Protein AF-G2YMA8-F1 (afdb_monomer_lite)

Structure (mmCIF, N/CA/C/O backbone):
data_AF-G2YMA8-F1
#
_entry.id   AF-G2YMA8-F1
#
loop_
_atom_site.group_PDB
_atom_site.id
_atom_site.type_symbol
_atom_site.label_atom_id
_atom_site.label_alt_id
_atom_site.label_comp_id
_atom_site.label_asym_id
_atom_site.label_entity_id
_atom_site.label_seq_id
_atom_site.pdbx_PDB_ins_code
_atom_site.Cartn_x
_atom_site.Cartn_y
_atom_site.Cartn_z
_atom_site.occupancy
_atom_site.B_iso_or_equiv
_atom_site.auth_seq_id
_atom_site.auth_comp_id
_atom_site.auth_asym_id
_atom_site.auth_atom_id
_atom_site.pdbx_PDB_model_num
ATOM 1 N N . MET A 1 1 ? -38.525 42.388 -44.295 1.00 43.97 1 MET A N 1
ATOM 2 C CA . MET A 1 1 ? -39.343 42.141 -45.501 1.00 43.97 1 MET A CA 1
ATOM 3 C C . MET A 1 1 ? -39.180 40.653 -45.821 1.00 43.97 1 MET A C 1
ATOM 5 O O . MET A 1 1 ? -38.095 40.278 -46.231 1.00 43.97 1 MET A O 1
ATOM 9 N N . LEU A 1 2 ? -39.976 39.769 -45.194 1.00 44.03 2 LEU A N 1
ATOM 10 C CA . LEU A 1 2 ? -41.175 39.110 -45.772 1.00 44.03 2 LEU A CA 1
ATOM 11 C C . LEU A 1 2 ? -40.802 38.318 -47.050 1.00 44.03 2 LEU A C 1
ATOM 13 O O . LEU A 1 2 ? -40.299 38.930 -47.975 1.00 44.03 2 LEU A O 1
ATOM 17 N N . SER A 1 3 ? -41.004 37.009 -47.227 1.00 45.25 3 SER A N 1
ATOM 18 C CA . SER A 1 3 ? -41.822 36.018 -46.522 1.00 45.25 3 SER A CA 1
ATOM 19 C C . SER A 1 3 ? -41.655 34.631 -47.183 1.00 45.25 3 SER A C 1
ATOM 21 O O . SER A 1 3 ? -41.496 34.542 -48.393 1.00 45.25 3 SER A O 1
ATOM 23 N N . SER A 1 4 ? -41.794 33.579 -46.365 1.00 49.50 4 SER A N 1
ATOM 24 C CA . SER A 1 4 ? -42.501 32.305 -46.623 1.00 49.50 4 SER A CA 1
ATOM 25 C C . SER A 1 4 ? -42.182 31.437 -47.849 1.00 49.50 4 SER A C 1
ATOM 27 O O . SER A 1 4 ? -42.580 31.785 -48.950 1.00 49.50 4 SER A O 1
ATOM 29 N N . LEU A 1 5 ? -41.789 30.179 -47.599 1.00 58.41 5 LEU A N 1
ATOM 30 C CA . LEU A 1 5 ? -42.421 29.010 -48.233 1.00 58.41 5 LEU A CA 1
ATOM 31 C C . LEU A 1 5 ? -42.492 27.824 -47.244 1.00 58.41 5 LEU A C 1
ATOM 33 O O . LEU A 1 5 ? -41.525 27.119 -46.992 1.00 58.41 5 LEU A O 1
ATOM 37 N N . LEU A 1 6 ? -43.673 27.706 -46.633 1.00 58.47 6 LEU A N 1
ATOM 38 C CA . LEU A 1 6 ? -44.501 26.505 -46.448 1.00 58.47 6 LEU A CA 1
ATOM 39 C C . LEU A 1 6 ? -43.871 25.174 -45.965 1.00 58.47 6 LEU A C 1
ATOM 41 O O . LEU A 1 6 ? -43.058 24.524 -46.610 1.00 58.47 6 LEU A O 1
ATOM 45 N N . ARG A 1 7 ? -44.424 24.726 -44.832 1.00 56.25 7 ARG A N 1
ATOM 46 C CA . ARG A 1 7 ? -44.300 23.419 -44.161 1.00 56.25 7 ARG A CA 1
ATOM 47 C C . ARG A 1 7 ? -45.031 22.319 -44.955 1.00 56.25 7 ARG A C 1
ATOM 49 O O . ARG A 1 7 ? -46.060 22.609 -45.563 1.00 56.25 7 ARG A O 1
ATOM 56 N N . PRO A 1 8 ? -44.670 21.037 -44.761 1.00 56.91 8 PRO A N 1
ATOM 57 C CA . PRO A 1 8 ? -45.647 20.190 -44.072 1.00 56.91 8 PRO A CA 1
ATOM 58 C C . PRO A 1 8 ? -45.050 19.257 -43.007 1.00 56.91 8 PRO A C 1
ATOM 60 O O . PRO A 1 8 ? -43.922 18.782 -43.077 1.00 56.91 8 PRO A O 1
ATOM 63 N N . LYS A 1 9 ? -45.878 19.001 -41.989 1.00 53.25 9 LYS A N 1
ATOM 64 C CA . LYS A 1 9 ? -45.704 18.005 -40.925 1.00 53.25 9 LYS A CA 1
ATOM 65 C C . LYS A 1 9 ? -45.705 16.582 -41.500 1.00 53.25 9 LYS A C 1
ATOM 67 O O . LYS A 1 9 ? -46.652 16.229 -42.200 1.00 53.25 9 LYS A O 1
ATOM 72 N N . LYS A 1 10 ? -44.799 15.713 -41.032 1.00 48.94 10 LYS A N 1
ATOM 73 C CA . LYS A 1 10 ? -45.093 14.274 -40.908 1.00 48.94 10 LYS A CA 1
ATOM 74 C C . LYS A 1 10 ? -44.328 13.617 -39.749 1.00 48.94 10 LYS A C 1
ATOM 76 O O . LYS A 1 10 ? -43.111 13.639 -39.687 1.00 48.94 10 LYS A O 1
ATOM 81 N N . ALA A 1 11 ? -45.128 13.110 -38.814 1.00 47.84 11 ALA A N 1
ATOM 82 C CA . ALA A 1 11 ? -44.935 12.015 -37.863 1.00 47.84 11 ALA A CA 1
ATOM 83 C C . ALA A 1 11 ? -43.515 11.555 -37.447 1.00 47.84 11 ALA A C 1
ATOM 85 O O . ALA A 1 11 ? -42.812 10.865 -38.174 1.00 47.84 11 ALA A O 1
ATOM 86 N N . ARG A 1 12 ? -43.222 11.798 -36.163 1.00 51.81 12 ARG A N 1
ATOM 87 C CA . ARG A 1 12 ? -42.664 10.873 -35.154 1.00 51.81 12 ARG A CA 1
ATOM 88 C C . ARG A 1 12 ? -42.346 9.441 -35.637 1.00 51.81 12 ARG A C 1
ATOM 90 O O . ARG A 1 12 ? -43.266 8.648 -35.829 1.00 51.81 12 ARG A O 1
ATOM 97 N N . ARG A 1 13 ? -41.063 9.060 -35.616 1.00 48.66 13 ARG A N 1
ATOM 98 C CA . ARG A 1 13 ? -40.615 7.700 -35.259 1.00 48.66 13 ARG A CA 1
ATOM 99 C C . ARG A 1 13 ? -39.391 7.790 -34.347 1.00 48.66 13 ARG A C 1
ATOM 101 O O . ARG A 1 13 ? -38.455 8.525 -34.632 1.00 48.66 13 ARG A O 1
ATOM 108 N N . ARG A 1 14 ? -39.480 7.108 -33.203 1.00 50.94 14 ARG A N 1
ATOM 109 C CA . ARG A 1 14 ? -38.396 6.928 -32.230 1.00 50.94 14 ARG A CA 1
ATOM 110 C C . ARG A 1 14 ? -37.307 6.005 -32.813 1.00 50.94 14 ARG A C 1
ATOM 112 O O . ARG A 1 14 ? -37.625 5.248 -33.733 1.00 50.94 14 ARG A O 1
ATOM 119 N N . PRO A 1 15 ? -36.070 6.055 -32.286 1.00 44.84 15 PRO A N 1
ATOM 120 C CA . PRO A 1 15 ? -34.970 5.187 -32.702 1.00 44.84 15 PRO A CA 1
ATOM 121 C C . PRO A 1 15 ? -35.284 3.717 -32.408 1.00 44.84 15 PRO A C 1
ATOM 123 O O . PRO A 1 15 ? -35.892 3.409 -31.386 1.00 44.84 15 PRO A O 1
ATOM 126 N N . GLN A 1 16 ? -34.863 2.826 -33.305 1.00 47.66 16 GLN A N 1
ATOM 127 C CA . GLN A 1 16 ? -34.819 1.391 -33.048 1.00 47.66 16 GLN A CA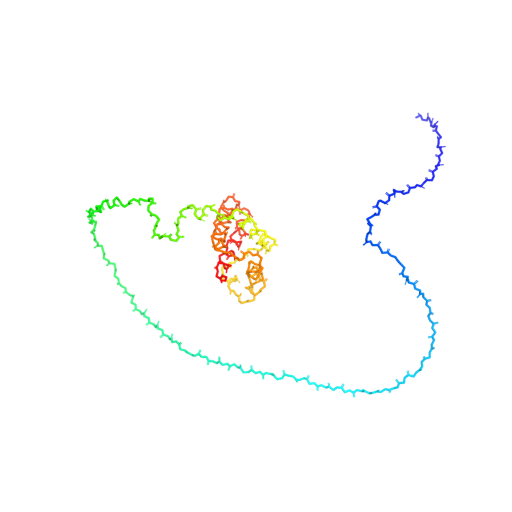 1
ATOM 128 C C . GLN A 1 16 ? -33.762 1.122 -31.972 1.00 47.66 16 GLN A C 1
ATOM 130 O O . GLN A 1 16 ? -32.568 1.291 -32.206 1.00 47.66 16 GLN A O 1
ATOM 135 N N . GLU A 1 17 ? -34.227 0.733 -30.788 1.00 45.03 17 GLU A N 1
ATOM 136 C CA . GLU A 1 17 ? -33.421 0.103 -29.749 1.00 45.03 17 GLU A CA 1
ATOM 137 C C . GLU A 1 17 ? -32.946 -1.260 -30.267 1.00 45.03 17 GLU A C 1
ATOM 139 O O . GLU A 1 17 ? -33.745 -2.153 -30.555 1.00 45.03 17 GLU A O 1
ATOM 144 N N . ILE A 1 18 ? -31.629 -1.413 -30.404 1.00 46.56 18 ILE A N 1
ATOM 145 C CA . ILE A 1 18 ? -30.982 -2.719 -30.504 1.00 46.56 18 ILE A CA 1
ATOM 146 C C . ILE A 1 18 ? -31.068 -3.317 -29.099 1.00 46.56 18 ILE A C 1
ATOM 148 O O . ILE A 1 18 ? -30.272 -2.996 -28.219 1.00 46.56 18 ILE A O 1
ATOM 152 N N . HIS A 1 19 ? -32.104 -4.121 -28.874 1.00 43.91 19 HIS A N 1
ATOM 153 C CA . HIS A 1 19 ? -32.288 -4.873 -27.642 1.00 43.91 19 HIS A CA 1
ATOM 154 C C . HIS A 1 19 ? -31.159 -5.895 -27.466 1.00 43.91 19 HIS A C 1
ATOM 156 O O . HIS A 1 19 ? -30.890 -6.711 -28.349 1.00 43.91 19 HIS A O 1
ATOM 162 N N . SER A 1 20 ? -30.521 -5.845 -26.295 1.00 49.38 20 SER A N 1
ATOM 163 C CA . SER A 1 20 ? -29.668 -6.909 -25.776 1.00 49.38 20 SER A CA 1
ATOM 164 C C . SER A 1 20 ? -30.507 -8.169 -25.488 1.00 49.38 20 SER A C 1
ATOM 166 O O . SER A 1 20 ? -31.686 -8.058 -25.140 1.00 49.38 20 SER A O 1
ATOM 168 N N . PRO A 1 21 ? -29.941 -9.382 -25.619 1.00 54.19 21 PRO A N 1
ATOM 169 C CA . PRO A 1 21 ? -30.735 -10.609 -25.653 1.00 54.19 21 PRO A CA 1
ATOM 170 C C . PRO A 1 21 ? -31.121 -11.201 -24.284 1.00 54.19 21 PRO A C 1
ATOM 172 O O . PRO A 1 21 ? -31.589 -12.332 -24.260 1.00 54.19 21 PRO A O 1
ATOM 175 N N . PHE A 1 22 ? -30.971 -10.503 -23.148 1.00 46.81 22 PHE A N 1
ATOM 176 C CA . PHE A 1 22 ? -31.236 -11.125 -21.832 1.00 46.81 22 PHE A CA 1
ATOM 177 C C . PHE A 1 22 ? -31.902 -10.231 -20.767 1.00 46.81 22 PHE A C 1
ATOM 179 O O . PHE A 1 22 ? -31.523 -10.261 -19.603 1.00 46.81 22 PHE A O 1
ATOM 186 N N . SER A 1 23 ? -32.961 -9.506 -21.142 1.00 42.12 23 SER A N 1
ATOM 187 C CA . SER A 1 23 ? -34.019 -9.069 -20.205 1.00 42.12 23 SER A CA 1
ATOM 188 C C . SER A 1 23 ? -35.372 -9.168 -20.921 1.00 42.12 23 SER A C 1
ATOM 190 O O . SER A 1 23 ? -35.657 -8.356 -21.794 1.00 42.12 23 SER A O 1
ATOM 192 N N . SER A 1 24 ? -36.056 -10.314 -20.782 1.00 56.88 24 SER A N 1
ATOM 193 C CA . SER A 1 24 ? -37.213 -10.592 -19.893 1.00 56.88 24 SER A CA 1
ATOM 194 C C . SER A 1 24 ? -38.545 -10.229 -20.545 1.00 56.88 24 SER A C 1
ATOM 196 O O . SER A 1 24 ? -38.610 -9.174 -21.156 1.00 56.88 24 SER A O 1
ATOM 198 N N . LEU A 1 25 ? -39.588 -11.066 -20.408 1.00 45.31 25 LEU A N 1
ATOM 199 C CA . LEU A 1 25 ? -40.993 -10.626 -20.342 1.00 45.31 25 LEU A CA 1
ATOM 200 C C . LEU A 1 25 ? -41.966 -11.795 -20.053 1.00 45.31 25 LEU A C 1
ATOM 202 O O . LEU A 1 25 ? -41.710 -12.922 -20.467 1.00 45.31 25 LEU A O 1
ATOM 206 N N . TYR A 1 26 ? -43.114 -11.423 -19.456 1.00 40.81 26 TYR A N 1
ATOM 207 C CA . TYR A 1 26 ? -44.363 -12.155 -19.126 1.00 40.81 26 TYR A CA 1
ATOM 208 C C . TYR A 1 26 ? -44.451 -12.680 -17.664 1.00 40.81 26 TYR A C 1
ATOM 210 O O . TYR A 1 26 ? -43.658 -13.523 -17.277 1.00 40.81 26 TYR A O 1
ATOM 218 N N . VAL A 1 27 ? -45.380 -12.267 -16.772 1.00 44.62 27 VAL A N 1
ATOM 219 C CA . VAL A 1 27 ? -46.655 -11.505 -16.872 1.00 44.62 27 VAL A CA 1
ATOM 220 C C . VAL A 1 27 ? -47.046 -10.908 -15.514 1.00 44.62 27 VAL A C 1
ATOM 222 O O . VAL A 1 27 ? -47.049 -11.627 -14.520 1.00 44.62 27 VAL A O 1
ATOM 225 N N . ASP A 1 28 ? -47.507 -9.657 -15.511 1.00 43.06 28 ASP A N 1
ATOM 226 C CA . ASP A 1 28 ? -48.378 -9.094 -14.470 1.00 43.06 28 ASP A CA 1
ATOM 227 C C . ASP A 1 28 ? -49.852 -9.350 -14.835 1.00 43.06 28 ASP A C 1
ATOM 229 O O . ASP A 1 28 ? -50.282 -9.040 -15.952 1.00 43.06 28 ASP A O 1
ATOM 233 N N . ARG A 1 29 ? -50.650 -9.894 -13.906 1.00 38.28 29 ARG A N 1
ATOM 234 C CA . ARG A 1 29 ? -52.114 -10.019 -14.042 1.00 38.28 29 ARG A CA 1
ATOM 235 C C . ARG A 1 29 ? -52.802 -9.435 -12.799 1.00 38.28 29 ARG A C 1
ATOM 237 O O . ARG A 1 29 ? -52.467 -9.866 -11.699 1.00 38.28 29 ARG A O 1
ATOM 244 N N . PRO A 1 30 ? -53.779 -8.517 -12.937 1.00 52.22 30 PRO A N 1
ATOM 245 C CA . PRO A 1 30 ? -54.454 -7.914 -11.790 1.00 52.22 30 PRO A CA 1
ATOM 246 C C . PRO A 1 30 ? -55.828 -8.543 -11.462 1.00 52.22 30 PRO A C 1
ATOM 248 O O . PRO A 1 30 ? -56.490 -9.108 -12.335 1.00 52.22 30 PRO A O 1
ATOM 251 N N . SER A 1 31 ? -56.241 -8.312 -10.201 1.00 42.41 31 SER A N 1
ATOM 252 C CA . SER A 1 31 ? -57.616 -8.106 -9.675 1.00 42.41 31 SER A CA 1
ATOM 253 C C . SER A 1 31 ? -58.249 -9.177 -8.756 1.00 42.41 31 SER A C 1
ATOM 255 O O . SER A 1 31 ? -58.768 -10.192 -9.203 1.00 42.41 31 SER A O 1
ATOM 257 N N . THR A 1 32 ? -58.268 -8.838 -7.457 1.00 46.94 32 THR A N 1
ATOM 258 C CA . THR A 1 32 ? -59.371 -8.898 -6.461 1.00 46.94 32 THR A CA 1
ATOM 259 C C . THR A 1 32 ? -60.423 -10.024 -6.498 1.00 46.94 32 THR A C 1
ATOM 261 O O . THR A 1 32 ? -61.336 -9.967 -7.316 1.00 46.94 32 THR A O 1
ATOM 264 N N . THR A 1 33 ? -60.452 -10.868 -5.452 1.00 42.16 33 THR A N 1
ATOM 265 C CA . THR A 1 33 ? -61.682 -11.438 -4.847 1.00 42.16 33 THR A CA 1
ATOM 266 C C . THR A 1 33 ? -61.474 -11.756 -3.358 1.00 42.16 33 THR A C 1
ATOM 268 O O . THR A 1 33 ? -60.415 -12.228 -2.957 1.00 42.16 33 THR A O 1
ATOM 271 N N . ALA A 1 34 ? -62.497 -11.462 -2.556 1.00 40.97 34 ALA A N 1
ATOM 272 C CA . ALA A 1 34 ? -62.582 -11.567 -1.100 1.00 40.97 34 ALA A CA 1
ATOM 273 C C . ALA A 1 34 ? -62.777 -13.004 -0.548 1.00 40.97 34 ALA A C 1
ATOM 275 O O . ALA A 1 34 ? -63.056 -13.920 -1.315 1.00 40.97 34 ALA A O 1
ATOM 276 N N . ALA A 1 35 ? -62.764 -13.099 0.798 1.00 40.69 35 ALA A N 1
ATOM 277 C CA . ALA A 1 35 ? -63.158 -14.192 1.723 1.00 40.69 35 ALA A CA 1
ATOM 278 C C . ALA A 1 35 ? -61.960 -14.917 2.387 1.00 40.69 35 ALA A C 1
ATOM 280 O O . ALA A 1 35 ? -61.154 -15.521 1.699 1.00 40.69 35 ALA A O 1
ATOM 281 N N . ARG A 1 36 ? -61.661 -14.740 3.688 1.00 39.66 36 ARG A N 1
ATOM 282 C CA . ARG A 1 36 ? -62.374 -15.090 4.949 1.00 39.66 36 ARG A CA 1
ATOM 283 C C . ARG A 1 36 ? -61.826 -16.401 5.550 1.00 39.66 36 ARG A C 1
ATOM 285 O O . ARG A 1 36 ? -61.931 -17.444 4.924 1.00 39.66 36 ARG A O 1
ATOM 292 N N . GLY A 1 37 ? -61.376 -16.318 6.808 1.00 36.78 37 GLY A N 1
ATOM 293 C CA . GLY A 1 37 ? -60.962 -17.429 7.687 1.00 36.78 37 GLY A CA 1
ATOM 294 C C . GLY A 1 37 ? -59.447 -17.409 7.920 1.00 36.78 37 GLY A C 1
ATOM 295 O O . GLY A 1 37 ? -58.708 -17.229 6.969 1.00 36.78 37 GLY A O 1
ATOM 296 N N . GLU A 1 38 ? -58.864 -17.506 9.110 1.00 46.00 38 GLU A N 1
ATOM 297 C CA . GLU A 1 38 ? -59.284 -17.937 10.445 1.00 46.00 38 GLU A CA 1
ATOM 298 C C . GLU A 1 38 ? -58.246 -17.375 11.453 1.00 46.00 38 GLU A C 1
ATOM 300 O O . GLU A 1 38 ? -57.201 -16.845 11.078 1.00 46.00 38 GLU A O 1
ATOM 305 N N . ARG A 1 39 ? -58.574 -17.434 12.742 1.00 48.94 39 ARG A N 1
ATOM 306 C CA . ARG A 1 39 ? -57.910 -16.783 13.883 1.00 48.94 39 ARG A CA 1
ATOM 307 C C . ARG A 1 39 ? -56.766 -17.623 14.505 1.00 48.94 39 ARG A C 1
ATOM 309 O O . ARG A 1 39 ? -56.903 -18.833 14.588 1.00 48.94 39 ARG A O 1
ATOM 316 N N . LEU A 1 40 ? -55.832 -16.897 15.163 1.00 52.09 40 LEU A N 1
ATOM 317 C CA . LEU A 1 40 ? -55.028 -17.219 16.385 1.00 52.09 40 LEU A CA 1
ATOM 318 C C . LEU A 1 40 ? -53.762 -18.111 16.255 1.00 52.09 40 LEU A C 1
ATOM 320 O O . LEU A 1 40 ? -53.705 -18.921 15.340 1.00 52.09 40 LEU A O 1
ATOM 324 N N . PRO A 1 41 ? -52.805 -18.095 17.228 1.00 51.59 41 PRO A N 1
ATOM 325 C CA . PRO A 1 41 ? -52.420 -17.083 18.238 1.00 51.59 41 PRO A CA 1
ATOM 326 C C . PRO A 1 41 ? -50.884 -16.813 18.350 1.00 51.59 41 PRO A C 1
ATOM 328 O O . PRO A 1 41 ? -50.053 -17.462 17.728 1.00 51.59 41 PRO A O 1
ATOM 331 N N . ARG A 1 42 ? -50.537 -15.833 19.204 1.00 53.41 42 ARG A N 1
ATOM 332 C CA . ARG A 1 42 ? -49.202 -15.426 19.709 1.00 53.41 42 ARG A CA 1
ATOM 333 C C . ARG A 1 42 ? -48.381 -16.562 20.348 1.00 53.41 42 ARG A C 1
ATOM 335 O O . ARG A 1 42 ? -48.967 -17.257 21.159 1.00 53.41 42 ARG A O 1
ATOM 342 N N . HIS A 1 43 ? -47.053 -16.576 20.156 1.00 44.78 43 HIS A N 1
ATOM 343 C CA . HIS A 1 43 ? -45.957 -17.026 21.062 1.00 44.78 43 HIS A CA 1
ATOM 344 C C . HIS A 1 43 ? -44.621 -16.569 20.415 1.00 44.78 43 HIS A C 1
ATOM 346 O O . HIS A 1 43 ? -44.579 -16.490 19.195 1.00 44.78 43 HIS A O 1
ATOM 352 N N . ALA A 1 44 ? -43.482 -16.272 21.044 1.00 48.94 44 ALA A N 1
ATOM 353 C CA . ALA A 1 44 ? -43.018 -15.971 22.398 1.00 48.94 44 ALA A CA 1
ATOM 354 C C . ALA A 1 44 ? -41.557 -15.452 22.242 1.00 48.94 44 ALA A C 1
ATOM 356 O O . ALA A 1 44 ? -40.935 -15.653 21.200 1.00 48.94 44 ALA A O 1
ATOM 357 N N . SER A 1 45 ? -41.040 -14.766 23.257 1.00 59.69 45 SER A N 1
ATOM 358 C CA . SER A 1 45 ? -39.669 -14.253 23.414 1.00 59.69 45 SER A CA 1
ATOM 359 C C . SER A 1 45 ? -38.612 -15.339 23.675 1.00 59.69 45 SER A C 1
ATOM 361 O O . SER A 1 45 ? -38.922 -16.304 24.367 1.00 59.69 45 SER A O 1
ATOM 363 N N . ALA A 1 46 ? -37.369 -15.105 23.239 1.00 52.28 46 ALA A N 1
ATOM 364 C CA . ALA A 1 46 ? -36.105 -15.583 23.837 1.00 52.28 46 ALA A CA 1
ATOM 365 C C . ALA A 1 46 ? -34.973 -14.791 23.142 1.00 52.28 46 ALA A C 1
ATOM 367 O O . ALA A 1 46 ? -34.894 -14.818 21.917 1.00 52.28 46 ALA A O 1
ATOM 368 N N . ASP A 1 47 ? -34.273 -13.841 23.765 1.00 46.59 47 ASP A N 1
ATOM 369 C CA . ASP A 1 47 ? -33.296 -13.956 24.864 1.00 46.59 47 ASP A CA 1
ATOM 370 C C . ASP A 1 47 ? -32.201 -14.996 24.580 1.00 46.59 47 ASP A C 1
ATOM 372 O O . ASP A 1 47 ? -32.465 -16.196 24.576 1.00 46.59 47 ASP A O 1
ATOM 376 N N . PHE A 1 48 ? -30.989 -14.513 24.295 1.00 48.62 48 PHE A N 1
ATOM 377 C CA . PHE A 1 48 ? -29.773 -15.320 24.209 1.00 48.62 48 PHE A CA 1
ATOM 378 C C . PHE A 1 48 ? -28.607 -14.520 24.805 1.00 48.62 48 PHE A C 1
ATOM 380 O O . PHE A 1 48 ? -27.922 -13.749 24.135 1.00 48.62 48 PHE A O 1
ATOM 387 N N . THR A 1 49 ? -28.523 -14.654 26.124 1.00 50.41 49 THR A N 1
ATOM 388 C CA . THR A 1 49 ? -27.347 -14.756 26.997 1.00 50.41 49 THR A CA 1
ATOM 389 C C . THR A 1 49 ? -25.954 -14.542 26.387 1.00 50.41 49 THR A C 1
ATOM 391 O O . THR A 1 49 ? -25.470 -15.328 25.574 1.00 50.41 49 THR A O 1
ATOM 394 N N . GLU A 1 50 ? -25.323 -13.487 26.903 1.00 49.38 50 GLU A N 1
ATOM 395 C CA . GLU A 1 50 ? -23.928 -13.337 27.343 1.00 49.38 50 GLU A CA 1
ATOM 396 C C . GLU A 1 50 ? -23.137 -14.642 27.570 1.00 49.38 50 GLU A C 1
ATOM 398 O O . GLU A 1 50 ? -23.595 -15.531 28.284 1.00 49.38 50 GLU A O 1
ATOM 403 N N . THR A 1 51 ? -21.913 -14.705 27.030 1.00 48.69 51 THR A N 1
ATOM 404 C CA . THR A 1 51 ? -20.849 -15.611 27.497 1.00 48.69 51 THR A CA 1
ATOM 405 C C . THR A 1 51 ? -19.494 -14.901 27.456 1.00 48.69 51 THR A C 1
ATOM 407 O O . THR A 1 51 ? -18.928 -14.687 26.386 1.00 48.69 51 THR A O 1
ATOM 410 N N . GLU A 1 52 ? -19.069 -14.514 28.657 1.00 50.66 52 GLU A N 1
ATOM 411 C CA . GLU A 1 52 ? -17.755 -14.731 29.278 1.00 50.66 52 GLU A CA 1
ATOM 412 C C . GLU A 1 52 ? -16.500 -14.131 28.618 1.00 50.66 52 GLU A C 1
ATOM 414 O O . GLU A 1 52 ? -16.022 -14.516 27.554 1.00 50.66 52 GLU A O 1
ATOM 419 N N . ILE A 1 53 ? -15.978 -13.152 29.356 1.00 52.81 53 ILE A N 1
AT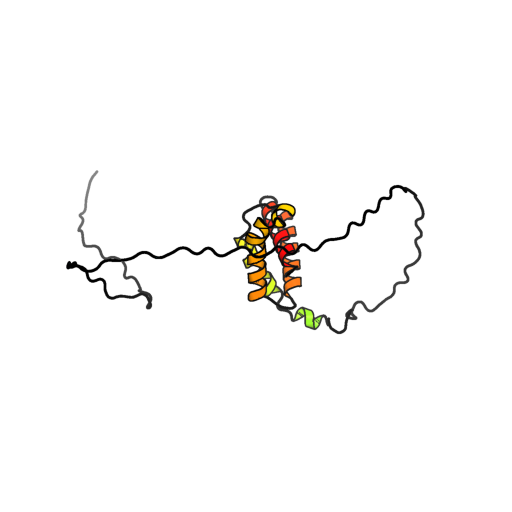OM 420 C CA . ILE A 1 53 ? -14.698 -12.473 29.232 1.00 52.81 53 ILE A CA 1
ATOM 421 C C . ILE A 1 53 ? -13.681 -13.360 29.959 1.00 52.81 53 ILE A C 1
ATOM 423 O O . ILE A 1 53 ? -13.852 -13.602 31.151 1.00 52.81 53 ILE A O 1
ATOM 427 N N . GLU A 1 54 ? -12.631 -13.812 29.277 1.00 57.12 54 GLU A N 1
ATOM 428 C CA . GLU A 1 54 ? -11.438 -14.335 29.947 1.00 57.12 54 GLU A CA 1
ATOM 429 C C . GLU A 1 54 ? -10.322 -13.292 29.841 1.00 57.12 54 GLU A C 1
ATOM 431 O O . GLU A 1 54 ? -9.822 -12.959 28.764 1.00 57.12 54 GLU A O 1
ATOM 436 N N . GLU A 1 55 ? -10.045 -12.715 31.006 1.00 51.47 55 GLU A N 1
ATOM 437 C CA . GLU A 1 55 ? -8.906 -11.885 31.374 1.00 51.47 55 GLU A CA 1
ATOM 438 C C . GLU A 1 55 ? -7.652 -12.770 31.384 1.00 51.47 55 GLU A C 1
ATOM 440 O O . GLU A 1 55 ? -7.649 -13.805 32.048 1.00 51.47 55 GLU A O 1
ATOM 445 N N . ASP A 1 56 ? -6.585 -12.365 30.694 1.00 50.38 56 ASP A N 1
ATOM 446 C CA . ASP A 1 56 ? -5.244 -12.862 31.004 1.00 50.38 56 ASP A CA 1
ATOM 447 C C . ASP A 1 56 ? -4.284 -11.678 31.114 1.00 50.38 56 ASP A C 1
ATOM 449 O O . ASP A 1 56 ? -4.330 -10.722 30.330 1.00 50.38 56 ASP A O 1
ATOM 453 N N . THR A 1 57 ? -3.508 -11.718 32.185 1.00 48.09 57 THR A N 1
ATOM 454 C CA . THR A 1 57 ? -2.875 -10.583 32.861 1.00 48.09 57 THR A CA 1
ATOM 455 C C . THR A 1 57 ? -1.352 -10.661 32.665 1.00 48.09 57 THR A C 1
ATOM 457 O O . THR A 1 57 ? -0.828 -11.721 32.346 1.00 48.09 57 THR A O 1
ATOM 460 N N . GLU A 1 58 ? -0.654 -9.556 32.973 1.00 44.59 58 GLU A N 1
ATOM 461 C CA . GLU A 1 58 ? 0.797 -9.468 33.274 1.00 44.59 58 GLU A CA 1
ATOM 462 C C . GLU A 1 58 ? 1.713 -9.293 32.025 1.00 44.59 58 GLU A C 1
ATOM 464 O O . GLU A 1 58 ? 1.478 -9.870 30.973 1.00 44.59 58 GLU A O 1
ATOM 469 N N . GLU A 1 59 ? 2.742 -8.435 31.969 1.00 46.88 59 GLU A N 1
ATOM 470 C CA . GLU A 1 59 ? 3.633 -7.880 32.997 1.00 46.88 59 GLU A CA 1
ATOM 471 C C . GLU A 1 59 ? 4.136 -6.460 32.628 1.00 46.88 59 GLU A C 1
ATOM 473 O O . GLU A 1 59 ? 4.440 -6.151 31.471 1.00 46.88 59 GLU A O 1
ATOM 478 N N . GLU A 1 60 ? 4.272 -5.599 33.644 1.00 48.81 60 GLU A N 1
ATOM 479 C CA . GLU A 1 60 ? 5.042 -4.350 33.611 1.00 48.81 60 GLU A CA 1
ATOM 480 C C . GLU A 1 60 ? 6.551 -4.634 33.570 1.00 48.81 60 GLU A C 1
ATOM 482 O O . GLU A 1 60 ? 7.067 -5.376 34.402 1.00 48.81 60 GLU A O 1
ATOM 487 N N . ILE A 1 61 ? 7.296 -3.927 32.713 1.00 48.16 61 ILE A N 1
ATOM 488 C CA . ILE A 1 61 ? 8.732 -3.711 32.933 1.00 48.16 61 ILE A CA 1
ATOM 489 C C . ILE A 1 61 ? 9.029 -2.220 32.781 1.00 48.16 61 ILE A C 1
ATOM 491 O O . ILE A 1 61 ? 9.127 -1.679 31.680 1.00 48.16 61 ILE A O 1
ATOM 495 N N . ALA A 1 62 ? 9.162 -1.554 3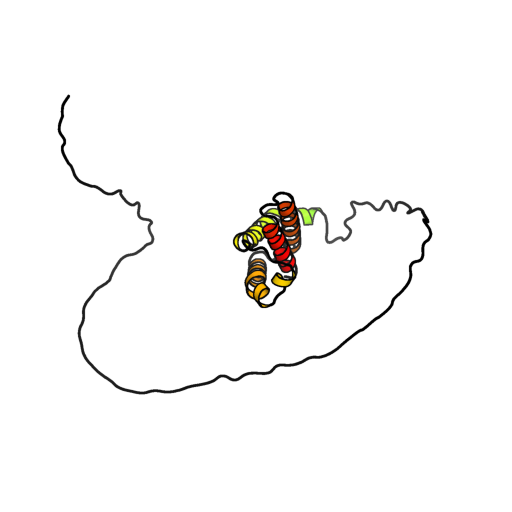3.925 1.00 46.94 62 ALA A N 1
ATOM 496 C CA . ALA A 1 62 ? 9.754 -0.233 34.045 1.00 46.94 62 ALA A CA 1
ATOM 497 C C . ALA A 1 62 ? 11.285 -0.342 33.967 1.00 46.94 62 ALA A C 1
ATOM 499 O O . ALA A 1 62 ? 11.875 -1.143 34.688 1.00 46.94 62 ALA A O 1
ATOM 500 N N . GLN A 1 63 ? 11.936 0.504 33.165 1.00 45.12 63 GLN A N 1
ATOM 501 C CA . GLN A 1 63 ? 13.364 0.805 33.311 1.00 45.12 63 GLN A CA 1
ATOM 502 C C . GLN A 1 63 ? 13.618 2.298 33.067 1.00 45.12 63 GLN A C 1
ATOM 504 O O . GLN A 1 63 ? 13.368 2.834 31.990 1.00 45.12 63 GLN A O 1
ATOM 509 N N . GLN A 1 64 ? 14.075 2.953 34.135 1.00 45.34 64 GLN A N 1
ATOM 510 C CA . GLN A 1 64 ? 14.640 4.300 34.196 1.00 45.34 64 GLN A CA 1
ATOM 511 C C . GLN A 1 64 ? 16.163 4.220 33.988 1.00 45.34 64 GLN A C 1
ATOM 513 O O . GLN A 1 64 ? 16.776 3.317 34.551 1.00 45.34 64 GLN A O 1
ATOM 518 N N . ASN A 1 65 ? 16.746 5.168 33.242 1.00 42.34 65 ASN A N 1
ATOM 519 C CA . ASN A 1 65 ? 18.094 5.773 33.397 1.00 42.34 65 ASN A CA 1
ATOM 520 C C . ASN A 1 65 ? 18.274 6.732 32.201 1.00 42.34 65 ASN A C 1
ATOM 522 O O . ASN A 1 65 ? 18.163 6.288 31.064 1.00 42.34 65 ASN A O 1
ATOM 526 N N . ASP A 1 66 ? 18.265 8.059 32.309 1.00 41.41 66 ASP A N 1
ATOM 527 C CA . ASP A 1 66 ? 19.203 9.012 32.934 1.00 41.41 66 ASP A CA 1
ATOM 528 C C . ASP A 1 66 ? 20.673 8.933 32.475 1.00 41.41 66 ASP A C 1
ATOM 530 O O . ASP A 1 66 ? 21.317 7.899 32.615 1.00 41.41 66 ASP A O 1
ATOM 534 N N . GLY A 1 67 ? 21.158 10.089 31.995 1.00 38.81 67 GLY A N 1
ATOM 535 C CA . GLY A 1 67 ? 22.537 10.580 32.098 1.00 38.81 67 GLY A CA 1
ATOM 536 C C . GLY A 1 67 ? 23.628 9.996 31.192 1.00 38.81 67 GLY A C 1
ATOM 537 O O . GLY A 1 67 ? 23.981 8.830 31.316 1.00 38.81 67 GLY A O 1
ATOM 538 N N . GLY A 1 68 ? 24.278 10.862 30.400 1.00 36.97 68 GLY A N 1
ATOM 539 C CA . GLY A 1 68 ? 25.654 10.627 29.937 1.00 36.97 68 GLY A CA 1
ATOM 540 C C . GLY A 1 68 ? 25.988 11.200 28.563 1.00 36.97 68 GLY A C 1
ATOM 541 O O . GLY A 1 68 ? 26.018 10.465 27.585 1.00 36.97 68 GLY A O 1
ATOM 542 N N . ASP A 1 69 ? 26.227 12.509 28.510 1.00 50.38 69 ASP A N 1
ATOM 543 C CA . ASP A 1 69 ? 27.078 13.148 27.502 1.00 50.38 69 ASP A CA 1
ATOM 544 C C . ASP A 1 69 ? 28.521 12.701 27.782 1.00 50.38 69 ASP A C 1
ATOM 546 O O . ASP A 1 69 ? 28.959 12.859 28.917 1.00 50.38 69 ASP A O 1
ATOM 550 N N . ASP A 1 70 ? 29.210 12.111 26.804 1.00 46.94 70 ASP A N 1
ATOM 551 C CA . ASP A 1 70 ? 30.675 12.055 26.771 1.00 46.94 70 ASP A CA 1
ATOM 552 C C . ASP A 1 70 ? 31.161 11.869 25.322 1.00 46.94 70 ASP A C 1
ATOM 554 O O . ASP A 1 70 ? 30.915 10.871 24.640 1.00 46.94 70 ASP A O 1
ATOM 558 N N . ASP A 1 71 ? 31.825 12.931 24.887 1.00 50.56 71 ASP A N 1
ATOM 559 C CA . ASP A 1 71 ? 32.711 13.111 23.748 1.00 50.56 71 ASP A CA 1
ATOM 560 C C . ASP A 1 71 ? 33.894 12.127 23.786 1.00 50.56 71 ASP A C 1
ATOM 562 O O . ASP A 1 71 ? 34.552 12.005 24.814 1.00 50.56 71 ASP A O 1
ATOM 566 N N . GLU A 1 72 ? 34.179 11.439 22.677 1.00 47.12 72 GLU A N 1
ATOM 567 C CA . GLU A 1 72 ? 35.517 11.391 22.063 1.00 47.12 72 GLU A CA 1
ATOM 568 C C . GLU A 1 72 ? 35.620 10.330 20.955 1.00 47.12 72 GLU A C 1
ATOM 570 O O . GLU A 1 72 ? 35.063 9.235 21.026 1.00 47.12 72 GLU A O 1
ATOM 575 N N . GLY A 1 73 ? 36.486 10.625 19.982 1.00 41.91 73 GLY A N 1
ATOM 576 C CA . GLY A 1 73 ? 37.348 9.585 19.424 1.00 41.91 73 GLY A CA 1
ATOM 577 C C . GLY A 1 73 ? 36.961 9.067 18.048 1.00 41.91 73 GLY A C 1
ATOM 578 O O . GLY A 1 73 ? 36.589 7.911 17.882 1.00 41.91 73 GLY A O 1
ATOM 579 N N . SER A 1 74 ? 37.153 9.910 17.033 1.00 52.59 74 SER A N 1
ATOM 580 C CA . SER A 1 74 ? 37.365 9.480 15.648 1.00 52.59 74 SER A CA 1
ATOM 581 C C . SER A 1 74 ? 38.516 8.467 15.581 1.00 52.59 74 SER A C 1
ATOM 583 O O . SER A 1 74 ? 39.674 8.869 15.471 1.00 52.59 74 SER A O 1
ATOM 585 N N . ASN A 1 75 ? 38.201 7.172 15.602 1.00 46.09 75 ASN A N 1
ATOM 586 C CA . ASN A 1 75 ? 39.125 6.112 15.216 1.00 46.09 75 ASN A CA 1
ATOM 587 C C . ASN A 1 75 ? 38.692 5.568 13.853 1.00 46.09 75 ASN A C 1
ATOM 589 O O . ASN A 1 75 ? 37.720 4.824 13.724 1.00 46.09 75 ASN A O 1
ATOM 593 N N . ILE A 1 76 ? 39.388 6.048 12.825 1.00 52.22 76 ILE A N 1
ATOM 594 C CA . ILE A 1 76 ? 39.364 5.497 11.476 1.00 52.22 76 ILE A CA 1
ATOM 595 C C . ILE A 1 76 ? 40.248 4.256 11.553 1.00 52.22 76 ILE A C 1
ATOM 597 O O . ILE A 1 76 ? 41.454 4.363 11.354 1.00 52.22 76 ILE A O 1
ATOM 601 N N . ASP A 1 77 ? 39.655 3.119 11.905 1.00 50.91 77 ASP A N 1
ATOM 602 C CA . ASP A 1 77 ? 40.301 1.824 11.731 1.00 50.91 77 ASP A CA 1
ATOM 603 C C . ASP A 1 77 ? 39.728 1.148 10.487 1.00 50.91 77 ASP A C 1
ATOM 605 O O . ASP A 1 77 ? 38.519 1.088 10.251 1.00 50.91 77 ASP A O 1
ATOM 609 N N . GLU A 1 78 ? 40.675 0.735 9.661 1.00 51.66 78 GLU A N 1
ATOM 610 C CA . GLU A 1 78 ? 40.572 0.203 8.317 1.00 51.66 78 GLU A CA 1
ATOM 611 C C . GLU A 1 78 ? 39.596 -0.981 8.262 1.00 51.66 78 GLU A C 1
ATOM 613 O O . GLU A 1 78 ? 39.880 -2.075 8.746 1.00 51.66 78 GLU A O 1
ATOM 618 N N . VAL A 1 79 ? 38.435 -0.772 7.638 1.00 51.72 79 VAL A N 1
ATOM 619 C CA . VAL A 1 79 ? 37.638 -1.881 7.109 1.00 51.72 79 VAL A CA 1
ATOM 620 C C . VAL A 1 79 ? 38.380 -2.403 5.888 1.00 51.72 79 VAL A C 1
ATOM 622 O O . VAL A 1 79 ? 38.320 -1.807 4.815 1.00 51.72 79 VAL A O 1
ATOM 625 N N . GLU A 1 80 ? 39.127 -3.488 6.089 1.00 50.22 80 GLU A N 1
ATOM 626 C CA . GLU A 1 80 ? 39.565 -4.360 5.006 1.00 50.22 80 GLU A CA 1
ATOM 627 C C . GLU A 1 80 ? 38.343 -4.652 4.126 1.00 50.22 80 GLU A C 1
ATOM 629 O O . GLU A 1 80 ? 37.320 -5.146 4.604 1.00 50.22 80 GLU A O 1
ATOM 634 N N . GLU A 1 81 ? 38.431 -4.256 2.856 1.00 48.66 81 GLU A N 1
ATOM 635 C CA . GLU A 1 81 ? 37.432 -4.538 1.834 1.00 48.66 81 GLU A CA 1
ATOM 636 C C . GLU A 1 81 ? 37.351 -6.061 1.678 1.00 48.66 81 GLU A C 1
ATOM 638 O O . GLU A 1 81 ? 38.133 -6.681 0.956 1.00 48.66 81 GLU A O 1
ATOM 643 N N . GLU A 1 82 ? 36.431 -6.686 2.415 1.00 55.53 82 GLU A N 1
ATOM 644 C CA . GLU A 1 82 ? 35.959 -8.028 2.116 1.00 55.53 82 GLU A CA 1
ATOM 645 C C . GLU A 1 82 ? 35.251 -7.922 0.762 1.00 55.53 82 GLU A C 1
ATOM 647 O O . GLU A 1 82 ? 34.066 -7.601 0.682 1.00 55.53 82 GLU A O 1
ATOM 652 N N . ASP A 1 83 ? 36.033 -8.118 -0.303 1.00 53.22 83 ASP A N 1
ATOM 653 C CA . ASP A 1 83 ? 35.624 -8.284 -1.701 1.00 53.22 83 ASP A CA 1
ATOM 654 C C . ASP A 1 83 ? 34.831 -9.600 -1.816 1.00 53.22 83 ASP A C 1
ATOM 656 O O . ASP A 1 83 ? 35.232 -10.586 -2.437 1.00 53.22 83 ASP A O 1
ATOM 660 N N . GLY A 1 84 ? 33.739 -9.674 -1.057 1.00 57.62 84 GLY A N 1
ATOM 661 C CA . GLY A 1 84 ? 32.756 -10.726 -1.132 1.00 57.62 84 GLY A CA 1
ATOM 662 C C . GLY A 1 84 ? 31.954 -10.471 -2.388 1.00 57.62 84 GLY A C 1
ATOM 663 O O . GLY A 1 84 ? 31.215 -9.493 -2.426 1.00 57.62 84 GLY A O 1
ATOM 664 N N . ASP A 1 85 ? 32.129 -11.341 -3.387 1.00 62.56 85 ASP A N 1
ATOM 665 C CA . ASP A 1 85 ? 31.360 -11.385 -4.634 1.00 62.56 85 ASP A CA 1
ATOM 666 C C . ASP A 1 85 ? 29.919 -10.890 -4.401 1.00 62.56 85 ASP A C 1
ATOM 668 O O . ASP A 1 85 ? 29.063 -11.634 -3.910 1.00 62.56 85 ASP A O 1
ATOM 672 N N . GLU A 1 86 ? 29.647 -9.627 -4.754 1.00 61.34 86 GLU A N 1
ATOM 673 C CA . GLU A 1 86 ? 28.341 -8.972 -4.556 1.00 61.34 86 GLU A CA 1
ATOM 674 C C . GLU A 1 86 ? 27.214 -9.706 -5.312 1.00 61.34 86 GLU A C 1
ATOM 676 O O . GLU A 1 86 ? 26.024 -9.538 -5.031 1.00 61.34 86 GLU A O 1
ATOM 681 N N . ASP A 1 87 ? 27.605 -10.566 -6.255 1.00 64.50 87 ASP A N 1
ATOM 682 C CA . ASP A 1 87 ? 26.751 -11.395 -7.094 1.00 64.50 87 ASP A CA 1
ATOM 683 C C . ASP A 1 87 ? 26.376 -12.745 -6.458 1.00 64.50 87 ASP A C 1
ATOM 685 O O . ASP A 1 87 ? 25.506 -13.455 -6.981 1.00 64.50 87 ASP A O 1
ATOM 689 N N . GLN A 1 88 ? 26.993 -13.132 -5.335 1.00 67.50 88 GLN A N 1
ATOM 690 C CA . GLN A 1 88 ? 26.636 -14.357 -4.628 1.00 67.50 88 GLN A CA 1
ATOM 691 C C . GLN A 1 88 ? 25.321 -14.110 -3.863 1.00 67.50 88 GLN A C 1
ATOM 693 O O . GLN A 1 88 ? 25.293 -13.348 -2.894 1.00 67.50 88 GLN A O 1
ATOM 698 N N . PRO A 1 89 ? 24.196 -14.745 -4.248 1.00 64.12 89 PRO A N 1
ATOM 699 C CA . PRO A 1 89 ? 22.934 -14.507 -3.566 1.00 64.12 89 PRO A CA 1
ATOM 700 C C . PRO A 1 89 ? 23.067 -14.907 -2.097 1.00 64.12 89 PRO A C 1
ATOM 702 O O . PRO A 1 89 ? 23.394 -16.055 -1.791 1.00 64.12 89 PRO A O 1
ATOM 705 N N . LEU A 1 90 ? 22.753 -13.963 -1.201 1.00 68.94 90 LEU A N 1
ATOM 706 C CA . LEU A 1 90 ? 22.883 -14.098 0.257 1.00 68.94 90 LEU A CA 1
ATOM 707 C C . LEU A 1 90 ? 22.229 -15.376 0.810 1.00 68.94 90 LEU A C 1
ATOM 709 O O . LEU A 1 90 ? 22.612 -15.846 1.879 1.00 68.94 90 LEU A O 1
ATOM 713 N N . LEU A 1 91 ? 21.254 -15.959 0.091 1.00 66.81 91 LEU A N 1
ATOM 714 C CA . LEU A 1 91 ? 20.727 -17.294 0.372 1.00 66.81 91 LEU A CA 1
ATOM 715 C C . LEU A 1 91 ? 20.435 -18.085 -0.927 1.00 66.81 91 LEU A C 1
ATOM 717 O O . LEU A 1 91 ? 19.859 -17.525 -1.863 1.00 66.81 91 LEU A O 1
ATOM 721 N N . PRO A 1 92 ? 20.671 -19.418 -0.957 1.00 62.28 92 PRO A N 1
ATOM 722 C CA . PRO A 1 92 ? 20.396 -20.299 -2.109 1.00 62.28 92 PRO A CA 1
ATOM 723 C C . PRO A 1 92 ? 18.938 -20.312 -2.603 1.00 62.28 92 PRO A C 1
ATOM 725 O O . PRO A 1 92 ? 18.647 -20.757 -3.711 1.00 62.28 92 PRO A O 1
ATOM 728 N N . ILE A 1 93 ? 18.004 -19.840 -1.774 1.00 58.72 93 ILE A N 1
ATOM 729 C CA . ILE A 1 93 ? 16.568 -19.747 -2.078 1.00 58.72 93 ILE A CA 1
ATOM 730 C C . ILE A 1 93 ? 16.219 -18.484 -2.886 1.00 58.72 93 ILE A C 1
ATOM 732 O O . ILE A 1 93 ? 15.136 -18.414 -3.467 1.00 58.72 93 ILE A O 1
ATOM 736 N N . PHE A 1 94 ? 17.128 -17.505 -2.939 1.00 56.84 94 PHE A N 1
ATOM 737 C CA . PHE A 1 94 ? 16.968 -16.220 -3.620 1.00 56.84 94 PHE A CA 1
ATOM 738 C C . PHE A 1 94 ? 17.963 -16.098 -4.772 1.00 56.84 94 PHE A C 1
ATOM 740 O O . PHE A 1 94 ? 18.786 -15.191 -4.805 1.00 56.84 94 PHE A O 1
ATOM 747 N N . SER A 1 95 ? 17.896 -17.001 -5.752 1.00 66.12 95 SER A N 1
ATOM 748 C CA . SER A 1 95 ? 18.521 -16.672 -7.037 1.00 66.12 95 SER A CA 1
ATOM 749 C C . SER A 1 95 ? 17.809 -15.445 -7.620 1.00 66.12 95 SER A C 1
ATOM 751 O O . SER A 1 95 ? 16.575 -15.411 -7.659 1.00 66.12 95 SER A O 1
ATOM 753 N N . ALA A 1 96 ? 18.564 -14.436 -8.064 1.00 67.38 96 ALA A N 1
ATOM 754 C CA . ALA A 1 96 ? 18.006 -13.213 -8.652 1.00 67.38 96 ALA A CA 1
ATOM 755 C C . ALA A 1 96 ? 17.003 -13.528 -9.782 1.00 67.38 96 ALA A C 1
ATOM 757 O O . ALA A 1 96 ? 15.902 -12.983 -9.820 1.00 67.38 96 ALA A O 1
ATOM 758 N N . ALA A 1 97 ? 17.305 -14.546 -10.596 1.00 70.81 97 ALA A N 1
ATOM 759 C CA . ALA A 1 97 ? 16.424 -15.035 -11.655 1.00 70.81 97 ALA A CA 1
ATOM 760 C C . ALA A 1 97 ? 15.044 -15.522 -11.158 1.00 70.81 97 ALA A C 1
ATOM 762 O O . ALA A 1 97 ? 14.047 -15.389 -11.868 1.00 70.81 97 ALA A O 1
ATOM 763 N N . HIS A 1 98 ? 14.953 -16.087 -9.947 1.00 70.25 98 HIS A N 1
ATOM 764 C CA . HIS A 1 98 ? 13.671 -16.505 -9.371 1.00 70.25 98 HIS A CA 1
ATOM 765 C C . HIS A 1 98 ? 12.838 -15.310 -8.887 1.00 70.25 98 HIS A C 1
ATOM 767 O O . HIS A 1 98 ? 11.608 -15.361 -8.950 1.00 70.25 98 HIS A O 1
ATOM 773 N N . LEU A 1 99 ? 13.489 -14.234 -8.431 1.00 70.88 99 LEU A N 1
ATOM 774 C CA . LEU A 1 99 ? 12.820 -12.990 -8.042 1.00 70.88 99 LEU A CA 1
ATOM 775 C C . LEU A 1 99 ? 12.279 -12.237 -9.266 1.00 70.88 99 LEU A C 1
ATOM 777 O O . LEU A 1 99 ? 11.139 -11.771 -9.226 1.00 70.88 99 LEU A O 1
ATOM 781 N N . ASP A 1 100 ? 13.032 -12.208 -10.368 1.00 72.06 100 ASP A N 1
ATOM 782 C CA . ASP A 1 100 ? 12.626 -11.562 -11.627 1.00 72.06 100 ASP A CA 1
ATOM 783 C C . ASP A 1 100 ? 11.430 -12.246 -12.306 1.00 72.06 100 ASP A C 1
ATOM 785 O O . ASP A 1 100 ? 10.655 -11.613 -13.024 1.00 72.06 100 ASP A O 1
ATOM 789 N N . ALA A 1 101 ? 11.234 -13.543 -12.056 1.00 76.81 101 ALA A N 1
ATOM 790 C CA . ALA A 1 101 ? 10.101 -14.297 -12.585 1.00 76.81 101 ALA A CA 1
ATOM 791 C C . ALA A 1 101 ? 8.765 -13.975 -11.883 1.00 76.81 101 ALA A C 1
ATOM 793 O O . ALA A 1 101 ? 7.700 -14.384 -12.361 1.00 76.81 101 ALA A O 1
ATOM 794 N N . LEU A 1 102 ? 8.782 -13.274 -10.743 1.00 74.56 102 LEU A N 1
ATOM 795 C CA . LEU A 1 102 ? 7.562 -12.939 -10.013 1.00 74.56 102 LEU A CA 1
ATOM 796 C C . LEU A 1 102 ? 6.779 -11.844 -10.762 1.00 74.56 102 LEU A C 1
ATOM 798 O O . LEU A 1 102 ? 7.345 -10.808 -11.107 1.00 74.56 102 LEU A O 1
ATOM 802 N N . PRO A 1 103 ? 5.456 -11.996 -10.976 1.00 75.38 103 PRO A N 1
ATOM 803 C CA . PRO A 1 103 ? 4.632 -11.022 -11.700 1.00 75.38 103 PRO A CA 1
ATOM 804 C C . PRO A 1 103 ? 4.305 -9.790 -10.835 1.00 75.38 103 PRO A C 1
ATOM 806 O O . PRO A 1 103 ? 3.147 -9.477 -10.542 1.00 75.38 103 PRO A O 1
ATOM 809 N N . VAL A 1 104 ? 5.346 -9.075 -10.417 1.00 86.38 104 VAL A N 1
ATOM 810 C CA . VAL A 1 104 ? 5.303 -7.948 -9.484 1.00 86.38 104 VAL A CA 1
ATOM 811 C C . VAL A 1 104 ? 4.493 -6.778 -10.040 1.00 86.38 104 VAL A C 1
ATOM 813 O O . VAL A 1 104 ? 3.719 -6.165 -9.306 1.00 86.38 104 VAL A O 1
ATOM 816 N N . TYR A 1 105 ? 4.612 -6.477 -11.335 1.00 89.81 105 TYR A N 1
ATOM 817 C CA . TYR A 1 105 ? 3.881 -5.365 -11.954 1.00 89.81 105 TYR A CA 1
ATOM 818 C C . TYR A 1 105 ? 2.356 -5.550 -11.869 1.00 89.81 105 TYR A C 1
ATOM 820 O O . TYR A 1 105 ? 1.633 -4.667 -11.410 1.00 89.81 105 TYR A O 1
ATOM 828 N N . ASN A 1 106 ? 1.855 -6.728 -12.244 1.00 91.44 106 ASN A N 1
ATOM 829 C CA . ASN A 1 106 ? 0.418 -7.002 -12.205 1.00 91.44 106 ASN A CA 1
ATOM 830 C C . ASN A 1 106 ? -0.112 -6.965 -10.768 1.00 91.44 106 ASN A C 1
ATOM 832 O O . ASN A 1 106 ? -1.182 -6.412 -10.509 1.00 91.44 106 ASN A O 1
ATOM 836 N N . LEU A 1 107 ? 0.662 -7.508 -9.826 1.00 92.69 107 LEU A N 1
ATOM 837 C CA . LEU A 1 107 ? 0.295 -7.543 -8.415 1.00 92.69 107 LEU A CA 1
ATOM 838 C C . LEU A 1 107 ? 0.287 -6.146 -7.781 1.00 92.69 107 LEU A C 1
ATOM 840 O O . LEU A 1 107 ? -0.667 -5.781 -7.095 1.00 92.69 107 LEU A O 1
ATOM 844 N N . THR A 1 108 ? 1.315 -5.337 -8.053 1.00 95.06 108 THR A N 1
ATOM 845 C CA . THR A 1 108 ? 1.389 -3.943 -7.590 1.00 95.06 108 THR A CA 1
ATOM 846 C C . THR A 1 108 ? 0.227 -3.122 -8.131 1.00 95.06 108 THR A C 1
ATOM 848 O O . THR A 1 108 ? -0.408 -2.402 -7.358 1.00 95.06 108 THR A O 1
ATOM 851 N N . HIS A 1 109 ? -0.100 -3.269 -9.416 1.00 95.12 109 HIS A N 1
ATOM 852 C CA . HIS A 1 109 ? -1.228 -2.580 -10.029 1.00 95.12 109 HIS A CA 1
ATOM 853 C C . HIS A 1 109 ? -2.576 -3.007 -9.426 1.00 95.12 109 HIS A C 1
ATOM 855 O O . HIS A 1 109 ? -3.381 -2.150 -9.062 1.00 95.12 109 HIS A O 1
ATOM 861 N N . ALA A 1 110 ? -2.813 -4.309 -9.251 1.00 94.81 110 ALA A N 1
ATOM 862 C CA . ALA A 1 110 ? -4.056 -4.814 -8.669 1.00 94.81 110 ALA A CA 1
ATOM 863 C C . ALA A 1 110 ? -4.271 -4.315 -7.229 1.00 94.81 110 ALA A C 1
ATOM 865 O O . ALA A 1 110 ? -5.338 -3.795 -6.899 1.00 94.81 110 ALA A O 1
ATOM 866 N N . ILE A 1 111 ? -3.232 -4.382 -6.390 1.00 94.25 111 ILE A N 1
ATOM 867 C CA . ILE A 1 111 ? -3.271 -3.860 -5.016 1.00 94.25 111 ILE A CA 1
ATOM 868 C C . ILE A 1 111 ? -3.563 -2.355 -5.018 1.00 94.25 111 ILE A C 1
ATOM 870 O O . ILE A 1 111 ? -4.407 -1.885 -4.251 1.00 94.25 111 ILE A O 1
ATOM 874 N N . ARG A 1 112 ? -2.938 -1.594 -5.923 1.00 94.69 112 ARG A N 1
ATOM 875 C CA . ARG A 1 112 ? -3.186 -0.154 -6.065 1.00 94.69 112 ARG A CA 1
ATOM 876 C C . ARG A 1 112 ? -4.666 0.156 -6.307 1.00 94.69 112 ARG A C 1
ATOM 878 O O . ARG A 1 112 ? -5.192 1.095 -5.708 1.00 94.69 112 ARG A O 1
ATOM 885 N N . LEU A 1 113 ? -5.341 -0.637 -7.141 1.00 94.69 113 LEU A N 1
ATOM 886 C CA . LEU A 1 113 ? -6.770 -0.484 -7.434 1.00 94.69 113 LEU A CA 1
ATOM 887 C C . LEU A 1 113 ? -7.677 -0.823 -6.245 1.00 94.69 113 LEU A C 1
ATOM 889 O O . LEU A 1 113 ? -8.768 -0.269 -6.154 1.00 94.69 113 LEU A O 1
ATOM 893 N N . ILE A 1 114 ? -7.241 -1.675 -5.314 1.00 93.50 114 ILE A N 1
ATOM 894 C CA . ILE A 1 114 ? -7.972 -1.926 -4.059 1.00 93.50 114 ILE A CA 1
ATOM 895 C C . ILE A 1 114 ? -7.905 -0.693 -3.147 1.00 93.50 114 ILE A C 1
ATOM 897 O O . ILE A 1 114 ? -8.882 -0.334 -2.488 1.00 93.50 114 ILE A O 1
ATOM 901 N N . ILE A 1 115 ? -6.753 -0.020 -3.121 1.00 91.69 115 ILE A N 1
ATOM 902 C CA . ILE A 1 115 ? -6.495 1.106 -2.220 1.00 91.69 115 ILE A CA 1
ATOM 903 C C . ILE A 1 115 ? -7.143 2.400 -2.735 1.00 91.69 115 ILE A C 1
ATOM 905 O O . ILE A 1 115 ? -7.812 3.090 -1.966 1.00 91.69 115 ILE A O 1
ATOM 909 N N . LEU A 1 116 ? -6.970 2.732 -4.021 1.00 90.88 116 LEU A N 1
ATOM 910 C CA . LEU A 1 116 ? -7.356 4.028 -4.606 1.00 90.88 116 LEU A CA 1
ATOM 911 C C . LEU A 1 116 ? -8.810 4.472 -4.334 1.00 90.88 116 LEU 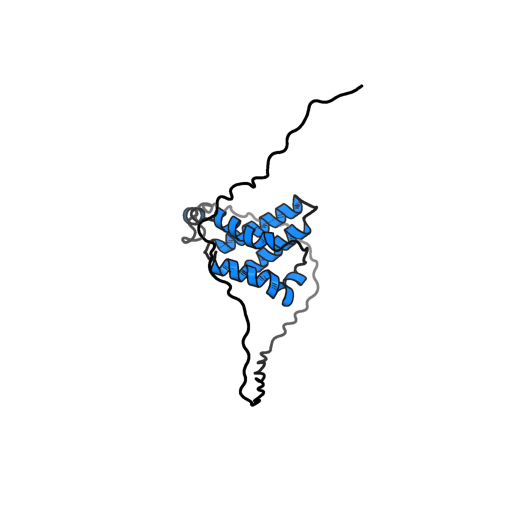A C 1
ATOM 913 O O . LEU A 1 116 ? -8.983 5.620 -3.915 1.00 90.88 116 LEU A O 1
ATOM 917 N N . PRO A 1 117 ? -9.848 3.629 -4.523 1.00 85.25 117 PRO A N 1
ATOM 918 C CA . PRO A 1 117 ? -11.248 4.044 -4.394 1.00 85.25 117 PRO A CA 1
ATOM 919 C C . PRO A 1 117 ? -11.674 4.392 -2.966 1.00 85.25 117 PRO A C 1
ATOM 921 O O . PRO A 1 117 ? -12.768 4.904 -2.759 1.00 85.25 117 PRO A O 1
ATOM 924 N N . ARG A 1 118 ? -10.862 4.068 -1.953 1.00 69.50 118 ARG A N 1
ATOM 925 C CA . ARG A 1 118 ? -11.268 4.158 -0.544 1.00 69.50 118 ARG A CA 1
ATOM 926 C C . ARG A 1 118 ? -10.676 5.360 0.191 1.00 69.50 118 ARG A C 1
ATOM 928 O O . ARG A 1 118 ? -10.822 5.434 1.408 1.00 69.50 118 ARG A O 1
ATOM 935 N N . THR A 1 119 ? -9.957 6.271 -0.469 1.00 69.44 119 THR A N 1
ATOM 936 C CA . THR A 1 119 ? -8.984 7.175 0.190 1.00 69.44 119 THR A CA 1
ATOM 937 C C . THR A 1 119 ? -9.222 8.669 -0.065 1.00 69.44 119 THR A C 1
ATOM 939 O O . THR A 1 119 ? -8.262 9.409 -0.271 1.00 69.44 119 THR A O 1
ATOM 942 N N . GLU A 1 120 ? -10.467 9.130 -0.089 1.00 78.75 120 GLU A N 1
ATOM 943 C CA . GLU A 1 120 ? -10.757 10.572 -0.243 1.00 78.75 120 GLU A CA 1
ATOM 944 C C . GLU A 1 120 ? -10.633 11.361 1.072 1.00 78.75 120 GLU A C 1
ATOM 946 O O . GLU A 1 120 ? -10.989 12.529 1.153 1.00 78.75 120 GLU A O 1
ATOM 951 N N . THR A 1 121 ? -10.115 10.718 2.119 1.00 85.50 121 THR A N 1
ATOM 952 C CA . THR A 1 121 ? -9.966 11.280 3.460 1.00 85.50 121 THR A CA 1
ATOM 953 C C . THR A 1 121 ? -8.505 11.296 3.873 1.00 85.50 121 THR A C 1
ATOM 955 O O . THR A 1 121 ? -7.817 10.279 3.732 1.00 85.50 121 THR A O 1
ATOM 958 N N . THR A 1 122 ? -8.077 12.383 4.502 1.00 93.06 122 THR A N 1
ATOM 959 C CA . THR A 1 122 ? -6.787 12.478 5.184 1.00 93.06 122 THR A CA 1
ATOM 960 C C . THR A 1 122 ? -6.910 11.919 6.600 1.00 93.06 122 THR A C 1
ATOM 962 O O . THR A 1 122 ? -7.677 12.455 7.397 1.00 93.06 122 THR A O 1
ATOM 965 N N . LEU A 1 123 ? -6.179 10.851 6.916 1.00 91.69 123 LEU A N 1
ATOM 966 C CA . LEU A 1 123 ? -6.170 10.233 8.245 1.00 91.69 123 LEU A CA 1
ATOM 967 C C . LEU A 1 123 ? -4.746 10.151 8.788 1.00 91.69 123 LEU A C 1
ATOM 969 O O . LEU A 1 123 ? -3.804 9.867 8.044 1.00 91.69 123 LEU A O 1
ATOM 973 N N . THR A 1 124 ? -4.599 10.350 10.094 1.00 92.31 124 THR A N 1
ATOM 974 C CA . THR A 1 124 ? -3.333 10.117 10.794 1.00 92.31 124 THR A CA 1
ATOM 975 C C . THR A 1 124 ? -3.114 8.626 11.059 1.00 92.31 124 THR A C 1
ATOM 977 O O . THR A 1 124 ? -4.031 7.802 10.966 1.00 92.31 124 THR A O 1
ATOM 980 N N . TRP A 1 125 ? -1.880 8.268 11.419 1.00 90.44 125 TRP A N 1
ATOM 981 C CA . TRP A 1 125 ? -1.532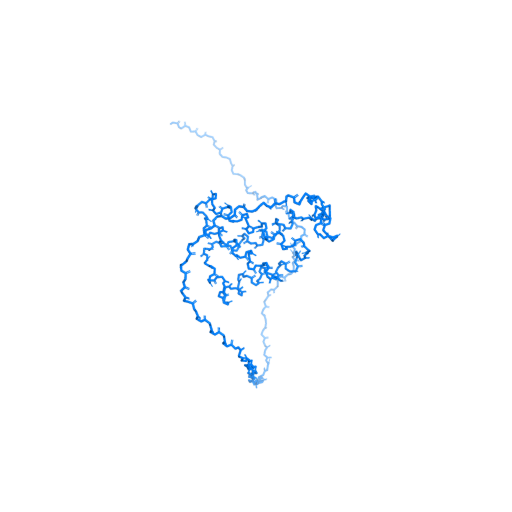 6.905 11.817 1.00 90.44 125 TRP A CA 1
ATOM 982 C C . TRP A 1 125 ? -2.388 6.401 12.986 1.00 90.44 125 TRP A C 1
ATOM 984 O O . TRP A 1 125 ? -2.909 5.288 12.938 1.00 90.44 125 TRP A O 1
ATOM 994 N N . ASP A 1 126 ? -2.615 7.238 13.999 1.00 93.12 126 ASP A N 1
ATOM 995 C CA . ASP A 1 126 ? -3.410 6.876 15.179 1.00 93.12 126 ASP A CA 1
ATOM 996 C C . ASP A 1 126 ? -4.876 6.634 14.837 1.00 93.12 126 ASP A C 1
ATOM 998 O O . ASP A 1 126 ? -5.471 5.650 15.279 1.00 93.12 126 ASP A O 1
ATOM 1002 N N . GLN A 1 127 ? -5.443 7.471 13.967 1.00 93.56 127 GLN A N 1
ATOM 1003 C CA . GLN A 1 127 ? -6.810 7.292 13.490 1.00 93.56 127 GLN A CA 1
ATOM 1004 C C . GLN A 1 127 ? -6.966 5.965 12.748 1.00 93.56 127 GLN A C 1
ATOM 1006 O O . GLN A 1 127 ? -7.926 5.242 13.001 1.00 93.56 127 GLN A O 1
ATOM 1011 N N . LEU A 1 128 ? -6.011 5.602 11.886 1.00 91.25 128 LEU A N 1
ATOM 1012 C CA . LEU A 1 128 ? -6.024 4.324 11.164 1.00 91.25 128 LEU A CA 1
ATOM 1013 C C . LEU A 1 128 ? -5.845 3.102 12.071 1.00 91.25 128 LEU A C 1
ATOM 1015 O O . LEU A 1 128 ? -6.321 2.017 11.729 1.00 91.25 128 LEU A O 1
ATOM 1019 N N . ARG A 1 129 ? -5.157 3.261 13.206 1.00 90.69 129 ARG A N 1
ATOM 1020 C CA . ARG A 1 129 ? -4.996 2.202 14.210 1.00 90.69 129 ARG A CA 1
ATOM 1021 C C . ARG A 1 129 ? -6.214 2.039 15.108 1.00 90.69 129 ARG A C 1
ATOM 1023 O O . ARG A 1 129 ? -6.369 0.962 15.680 1.00 90.69 129 ARG A O 1
ATOM 1030 N N . SER A 1 130 ? -7.075 3.053 15.210 1.00 95.44 130 SER A N 1
ATOM 1031 C CA . SER A 1 130 ? -8.284 2.955 16.025 1.00 95.44 130 SER A CA 1
ATOM 1032 C C . SER A 1 130 ? -9.137 1.741 15.604 1.00 95.44 130 SER A C 1
ATOM 1034 O O . SER A 1 130 ? -9.278 1.480 14.401 1.00 95.44 130 SER A O 1
ATOM 1036 N N . PRO A 1 131 ? -9.711 0.982 16.560 1.00 94.44 131 PRO A N 1
ATOM 1037 C CA . PRO A 1 131 ? -10.428 -0.258 16.256 1.00 94.44 131 PRO A CA 1
ATOM 1038 C C . PRO A 1 131 ? -11.538 -0.068 15.220 1.00 94.44 131 PRO A C 1
ATOM 1040 O O . PRO A 1 131 ? -11.618 -0.821 14.251 1.00 94.44 131 PRO A O 1
ATOM 1043 N N . GLN A 1 132 ? -12.329 0.998 15.376 1.00 93.88 132 GLN A N 1
ATOM 1044 C CA . GLN A 1 132 ? -13.443 1.320 14.486 1.00 93.88 132 GLN A CA 1
ATOM 1045 C C . GLN A 1 132 ? -12.955 1.583 13.055 1.00 93.88 132 GLN A C 1
ATOM 1047 O O . GLN A 1 132 ? -13.406 0.939 12.109 1.00 93.88 132 GLN A O 1
ATOM 1052 N N . VAL A 1 133 ? -11.981 2.478 12.874 1.00 92.38 133 VAL A N 1
ATOM 1053 C CA . VAL A 1 133 ? -11.478 2.827 11.535 1.00 92.38 133 VAL A CA 1
ATOM 1054 C C . VAL A 1 133 ? -10.785 1.631 10.882 1.00 92.38 133 VAL A C 1
ATOM 1056 O O . VAL A 1 133 ? -10.996 1.365 9.698 1.00 92.38 133 VAL A O 1
ATOM 1059 N N . SER A 1 134 ? -9.997 0.872 11.645 1.00 92.31 134 SER A N 1
ATOM 1060 C CA . SER A 1 134 ? -9.316 -0.330 11.158 1.00 92.31 134 SER A CA 1
ATOM 1061 C C . SER A 1 134 ? -10.313 -1.392 10.678 1.00 92.31 134 SER A C 1
ATOM 1063 O O . SER A 1 134 ? -10.133 -1.958 9.597 1.00 92.31 134 SER A O 1
ATOM 1065 N N . GLN A 1 135 ? -11.400 -1.622 11.422 1.00 93.75 135 GLN A N 1
ATOM 1066 C CA . GLN A 1 135 ? -12.438 -2.592 11.066 1.00 93.75 135 GLN A CA 1
ATOM 1067 C C . GLN A 1 135 ? -13.154 -2.241 9.756 1.00 93.75 135 GLN A C 1
ATOM 1069 O O . GLN A 1 135 ? -13.459 -3.138 8.972 1.00 93.75 135 GLN A O 1
ATOM 1074 N N . PHE A 1 136 ? -13.391 -0.955 9.492 1.00 91.94 136 PHE A N 1
ATOM 1075 C CA . PHE A 1 136 ? -14.119 -0.522 8.295 1.00 91.94 136 PHE A CA 1
ATOM 1076 C C . PHE A 1 136 ? -13.227 -0.236 7.084 1.00 91.94 136 PHE A C 1
ATOM 1078 O O . PHE A 1 136 ? -13.674 -0.400 5.948 1.00 91.94 136 PHE A O 1
ATOM 1085 N N . LEU A 1 137 ? -11.981 0.193 7.292 1.00 90.25 137 LEU A N 1
ATOM 1086 C CA . LEU A 1 137 ? -11.093 0.596 6.198 1.00 90.25 137 LEU A CA 1
ATOM 1087 C C . LEU A 1 137 ? -9.985 -0.415 5.928 1.00 90.25 137 LEU A C 1
ATOM 1089 O O . LEU A 1 137 ? -9.750 -0.752 4.773 1.00 90.25 137 LEU A O 1
ATOM 1093 N N . VAL A 1 138 ? -9.305 -0.902 6.966 1.00 92.06 138 VAL A N 1
ATOM 1094 C CA . VAL A 1 138 ? -8.105 -1.738 6.802 1.00 92.06 138 VAL A CA 1
ATOM 1095 C C . VAL A 1 138 ? -8.483 -3.207 6.631 1.00 92.06 138 VAL A C 1
ATOM 1097 O O . VAL A 1 138 ? -8.042 -3.846 5.678 1.00 92.06 138 VAL A O 1
ATOM 1100 N N . LYS A 1 139 ? -9.335 -3.747 7.509 1.00 93.44 139 LYS A N 1
ATOM 1101 C CA . LYS A 1 139 ? -9.714 -5.169 7.502 1.00 93.44 139 LYS A CA 1
ATOM 1102 C C . LYS A 1 139 ? -10.355 -5.631 6.187 1.00 93.44 139 LYS A C 1
ATOM 1104 O O . LYS A 1 139 ? -9.960 -6.692 5.707 1.00 93.44 139 LYS A O 1
ATOM 1109 N N . PRO A 1 140 ? -11.264 -4.873 5.542 1.00 93.38 140 PRO A N 1
ATOM 1110 C CA . PRO A 1 140 ? -11.829 -5.293 4.263 1.00 93.38 140 PRO A CA 1
ATOM 1111 C C . PRO A 1 140 ? -10.782 -5.321 3.145 1.00 93.38 140 PRO A C 1
ATOM 1113 O O . PRO A 1 140 ? -10.808 -6.223 2.313 1.00 93.38 140 PRO A O 1
ATOM 1116 N N . MET A 1 141 ? -9.836 -4.374 3.146 1.00 93.12 141 MET A N 1
ATOM 1117 C CA . MET A 1 141 ? -8.734 -4.349 2.179 1.00 93.12 141 MET A CA 1
ATOM 1118 C C . MET A 1 141 ? -7.791 -5.534 2.389 1.00 93.12 141 MET A C 1
ATOM 1120 O O . MET A 1 141 ? -7.472 -6.229 1.428 1.00 93.12 141 MET A O 1
ATOM 1124 N N . GLN A 1 142 ? -7.407 -5.805 3.641 1.00 93.94 142 GLN A N 1
ATOM 1125 C CA . GLN A 1 142 ? -6.628 -6.989 4.003 1.00 93.94 142 GLN A CA 1
ATOM 1126 C C . GLN A 1 142 ? -7.328 -8.265 3.515 1.00 93.94 142 GLN A C 1
ATOM 1128 O O . GLN A 1 142 ? -6.749 -9.054 2.771 1.00 93.94 142 GLN A O 1
ATOM 1133 N N . GLN A 1 143 ? -8.602 -8.439 3.859 1.00 95.12 143 GLN A N 1
ATOM 1134 C CA . GLN A 1 143 ? -9.354 -9.624 3.462 1.00 95.12 143 GLN A CA 1
ATOM 1135 C C . GLN A 1 143 ? -9.420 -9.780 1.939 1.00 95.12 143 GLN A C 1
ATOM 1137 O O . GLN A 1 143 ? -9.230 -10.881 1.428 1.00 95.12 143 GLN A O 1
ATOM 1142 N N . GLN A 1 144 ? -9.638 -8.687 1.207 1.00 94.44 144 GLN A N 1
ATOM 1143 C CA . GLN A 1 144 ? -9.661 -8.719 -0.251 1.00 94.44 144 GLN A CA 1
ATOM 1144 C C . GLN A 1 144 ? -8.306 -9.150 -0.824 1.00 94.44 144 GLN A C 1
ATOM 1146 O O . GLN A 1 144 ? -8.264 -10.061 -1.646 1.00 94.44 144 GLN A O 1
ATOM 1151 N N . ILE A 1 145 ? -7.202 -8.569 -0.344 1.00 94.19 145 ILE A N 1
ATOM 1152 C CA . ILE A 1 145 ? -5.846 -8.925 -0.786 1.00 94.19 145 ILE A CA 1
ATOM 1153 C C . ILE A 1 145 ? -5.539 -10.395 -0.472 1.00 94.19 145 ILE A C 1
ATOM 1155 O O . ILE A 1 145 ? -5.004 -11.102 -1.326 1.00 94.19 145 ILE A O 1
ATOM 1159 N N . ARG A 1 146 ? -5.923 -10.882 0.714 1.00 94.12 146 ARG A N 1
ATOM 1160 C CA . ARG A 1 146 ? -5.721 -12.280 1.118 1.00 94.12 146 ARG A CA 1
ATOM 1161 C C . ARG A 1 146 ? -6.487 -13.261 0.228 1.00 94.12 146 ARG A C 1
ATOM 1163 O O . ARG A 1 146 ? -5.981 -14.336 -0.065 1.00 94.12 146 ARG A O 1
ATOM 1170 N N . ILE A 1 147 ? -7.694 -12.906 -0.207 1.00 94.94 147 ILE A N 1
ATOM 1171 C CA . ILE A 1 147 ? -8.509 -13.781 -1.058 1.00 94.94 147 ILE A CA 1
ATOM 1172 C C . ILE A 1 147 ? -8.012 -13.771 -2.508 1.00 94.94 147 ILE A C 1
ATOM 1174 O O . ILE A 1 147 ? -7.927 -14.832 -3.122 1.00 94.94 147 ILE A O 1
ATOM 1178 N N . SER A 1 148 ? -7.712 -12.600 -3.083 1.00 92.19 148 SER A N 1
ATOM 1179 C CA . SER A 1 148 ? -7.490 -12.479 -4.533 1.00 92.19 148 SER A CA 1
ATOM 1180 C C . SER A 1 148 ? -6.027 -12.408 -4.963 1.00 92.19 148 SER A C 1
ATOM 1182 O O . SER A 1 148 ? -5.730 -12.638 -6.136 1.00 92.19 148 SER A O 1
ATOM 1184 N N . HIS A 1 149 ? -5.111 -12.064 -4.058 1.00 91.50 149 HIS A N 1
ATOM 1185 C CA . HIS A 1 149 ? -3.743 -11.672 -4.412 1.00 91.50 149 HIS A CA 1
ATOM 1186 C C . HIS A 1 149 ? -2.666 -12.283 -3.510 1.00 91.50 149 HIS A C 1
ATOM 1188 O O . HIS A 1 149 ? -1.515 -11.855 -3.566 1.00 91.50 149 HIS A O 1
ATOM 1194 N N . PHE A 1 150 ? -3.006 -13.293 -2.707 1.00 90.94 150 PHE A N 1
ATOM 1195 C CA . PHE A 1 150 ? -2.057 -13.910 -1.788 1.00 90.94 150 PHE A CA 1
ATOM 1196 C C . PHE A 1 150 ? -1.005 -14.749 -2.525 1.00 90.94 150 PHE A C 1
ATOM 1198 O O . PHE A 1 150 ? -1.289 -15.776 -3.136 1.00 90.94 150 PHE A O 1
ATOM 1205 N N . SER A 1 151 ? 0.233 -14.272 -2.474 1.00 89.50 151 SER A N 1
ATOM 1206 C CA . SER A 1 151 ? 1.419 -14.857 -3.103 1.00 89.50 151 SER A CA 1
ATOM 1207 C C . SER A 1 151 ? 2.700 -14.432 -2.372 1.00 89.50 151 SER A C 1
ATOM 1209 O O . SER A 1 151 ? 2.694 -13.471 -1.598 1.00 89.50 151 SER A O 1
ATOM 1211 N N . ARG A 1 152 ? 3.836 -15.073 -2.675 1.00 85.94 152 ARG A N 1
ATOM 1212 C CA . ARG A 1 152 ? 5.155 -14.671 -2.142 1.00 85.94 152 ARG A CA 1
ATOM 1213 C C . ARG A 1 152 ? 5.530 -13.221 -2.489 1.00 85.94 152 ARG A C 1
ATOM 1215 O O . ARG A 1 152 ? 6.199 -12.559 -1.709 1.00 85.94 152 ARG A O 1
ATOM 1222 N N . ALA A 1 153 ? 5.049 -12.705 -3.622 1.00 89.69 153 ALA A N 1
ATOM 1223 C CA . ALA A 1 153 ? 5.337 -11.348 -4.087 1.00 89.69 153 ALA A CA 1
ATOM 1224 C C . ALA A 1 153 ? 4.447 -10.263 -3.445 1.00 89.69 153 ALA A C 1
ATOM 1226 O O . ALA A 1 153 ? 4.681 -9.074 -3.659 1.00 89.69 153 ALA A O 1
ATOM 1227 N N . THR A 1 154 ? 3.425 -10.638 -2.666 1.00 91.94 154 THR A N 1
ATOM 1228 C CA . THR A 1 154 ? 2.428 -9.691 -2.117 1.00 91.94 154 THR A CA 1
ATOM 1229 C C . THR A 1 154 ? 3.067 -8.657 -1.213 1.00 91.94 154 THR A C 1
ATOM 1231 O O . THR A 1 154 ? 2.779 -7.471 -1.342 1.00 91.94 154 THR A O 1
ATOM 1234 N N . LEU A 1 155 ? 3.973 -9.093 -0.336 1.00 90.75 155 LEU A N 1
ATOM 1235 C CA . LEU A 1 155 ? 4.657 -8.202 0.592 1.00 90.75 155 LEU A CA 1
ATOM 1236 C C . LEU A 1 155 ? 5.506 -7.171 -0.163 1.00 90.75 155 LEU A C 1
ATOM 1238 O O . LEU A 1 155 ? 5.417 -5.977 0.113 1.00 90.75 155 LEU A O 1
ATOM 1242 N N . TYR A 1 156 ? 6.249 -7.613 -1.182 1.00 91.75 156 TYR A N 1
ATOM 1243 C CA . TYR A 1 156 ? 6.999 -6.711 -2.056 1.00 91.75 156 TYR A CA 1
ATOM 1244 C C . TYR A 1 156 ? 6.068 -5.706 -2.749 1.00 91.75 156 TYR A C 1
ATOM 1246 O O . TYR A 1 156 ? 6.322 -4.502 -2.754 1.00 91.75 156 TYR A O 1
ATOM 1254 N N . ALA A 1 157 ? 4.945 -6.180 -3.294 1.00 93.62 157 ALA A N 1
ATOM 1255 C CA . ALA A 1 157 ? 3.991 -5.325 -3.984 1.00 93.62 157 ALA A CA 1
ATOM 1256 C C . ALA A 1 157 ? 3.331 -4.285 -3.056 1.00 93.62 157 ALA A C 1
ATOM 1258 O O . ALA A 1 157 ? 3.045 -3.162 -3.489 1.00 93.62 157 ALA A O 1
ATOM 1259 N N . LEU A 1 158 ? 3.120 -4.628 -1.781 1.00 94.69 158 LEU A N 1
ATOM 1260 C CA . LEU A 1 158 ? 2.660 -3.705 -0.742 1.00 94.69 158 LEU A CA 1
ATOM 1261 C C . LEU A 1 158 ? 3.729 -2.650 -0.427 1.00 94.69 158 LEU A C 1
ATOM 1263 O O . LEU A 1 158 ? 3.434 -1.455 -0.477 1.00 94.69 158 LEU A O 1
ATOM 1267 N N . MET A 1 159 ? 4.984 -3.049 -0.204 1.00 94.19 159 MET A N 1
ATOM 1268 C CA . MET A 1 159 ? 6.080 -2.098 0.035 1.00 94.19 159 MET A CA 1
ATOM 1269 C C . MET A 1 159 ? 6.261 -1.119 -1.134 1.00 94.19 159 MET A C 1
ATOM 1271 O O . MET A 1 159 ? 6.342 0.095 -0.924 1.00 94.19 159 MET A O 1
ATOM 1275 N N . ALA A 1 160 ? 6.246 -1.626 -2.370 1.00 94.69 160 ALA A N 1
ATOM 1276 C CA . ALA A 1 160 ? 6.368 -0.809 -3.574 1.00 94.69 160 ALA A CA 1
ATOM 1277 C C . ALA A 1 160 ? 5.240 0.233 -3.678 1.00 94.69 160 ALA A C 1
ATOM 1279 O O . ALA A 1 160 ? 5.498 1.410 -3.936 1.00 94.69 160 ALA A O 1
ATOM 1280 N N . ASN A 1 161 ? 3.991 -0.165 -3.409 1.00 95.44 161 ASN A N 1
ATOM 1281 C CA . ASN A 1 161 ? 2.865 0.770 -3.379 1.00 95.44 161 ASN A CA 1
ATOM 1282 C C . ASN A 1 161 ? 3.008 1.819 -2.268 1.00 95.44 161 ASN A C 1
ATOM 1284 O O . ASN A 1 161 ? 2.750 2.997 -2.516 1.00 95.44 161 ASN A O 1
ATOM 1288 N N . CYS A 1 162 ? 3.447 1.427 -1.067 1.00 95.19 162 CYS A N 1
ATOM 1289 C CA . CYS A 1 162 ? 3.686 2.359 0.038 1.00 95.19 162 CYS A CA 1
ATOM 1290 C C . CYS A 1 162 ? 4.689 3.456 -0.359 1.00 95.19 162 CYS A C 1
ATOM 1292 O O . CYS A 1 162 ? 4.404 4.649 -0.210 1.00 95.19 162 CYS A O 1
ATOM 1294 N N . LEU A 1 163 ? 5.827 3.067 -0.944 1.00 95.56 163 LEU A N 1
ATOM 1295 C CA . LEU A 1 163 ? 6.838 4.004 -1.442 1.00 95.56 163 LEU A CA 1
ATOM 1296 C C . LEU A 1 163 ? 6.297 4.901 -2.557 1.00 95.56 163 LEU A C 1
ATOM 1298 O O . LEU A 1 163 ? 6.537 6.110 -2.546 1.00 95.56 163 LEU A O 1
ATOM 1302 N N . GLN A 1 164 ? 5.540 4.335 -3.495 1.00 95.50 164 GLN A N 1
ATOM 1303 C CA . GLN A 1 164 ? 4.977 5.095 -4.607 1.00 95.50 164 GLN A CA 1
ATOM 1304 C C . GLN A 1 164 ? 3.999 6.170 -4.118 1.00 95.50 164 GLN A C 1
ATOM 1306 O O . GLN A 1 164 ? 4.066 7.314 -4.566 1.00 95.50 164 GLN A O 1
ATOM 1311 N N . PHE A 1 165 ? 3.150 5.854 -3.140 1.00 95.44 165 PHE A N 1
AT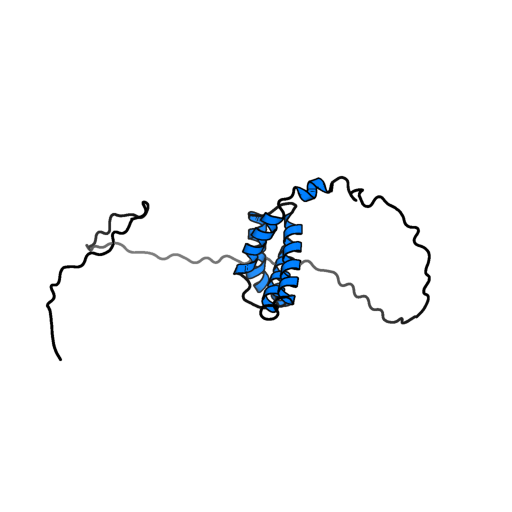OM 1312 C CA . PHE A 1 165 ? 2.251 6.843 -2.547 1.00 95.44 165 PHE A CA 1
ATOM 1313 C C . PHE A 1 165 ? 2.990 7.934 -1.762 1.00 95.44 165 PHE A C 1
ATOM 1315 O O . PHE A 1 165 ? 2.605 9.102 -1.834 1.00 95.44 165 PHE A O 1
ATOM 1322 N N . LYS A 1 166 ? 4.088 7.601 -1.070 1.00 95.06 166 LYS A N 1
ATOM 1323 C CA . LYS A 1 166 ? 4.952 8.615 -0.439 1.00 95.06 166 LYS A CA 1
ATOM 1324 C C . LYS A 1 166 ? 5.542 9.565 -1.490 1.00 95.06 166 LYS A C 1
ATOM 1326 O O . LYS A 1 166 ? 5.442 10.779 -1.322 1.00 95.06 166 LYS A O 1
ATOM 1331 N N . LYS A 1 167 ? 6.051 9.047 -2.612 1.00 96.38 167 LYS A N 1
ATOM 1332 C CA . LYS A 1 167 ? 6.538 9.878 -3.733 1.00 96.38 167 LYS A CA 1
ATOM 1333 C C . LYS A 1 167 ? 5.433 10.755 -4.325 1.00 96.38 167 LYS A C 1
ATOM 1335 O O . LYS A 1 167 ? 5.637 11.945 -4.538 1.00 96.38 167 LYS A O 1
ATOM 1340 N N . GLU A 1 168 ? 4.238 10.203 -4.530 1.00 94.69 168 GLU A N 1
ATOM 1341 C CA . GLU A 1 168 ? 3.082 10.968 -5.020 1.00 94.69 168 GLU A CA 1
ATOM 1342 C C . GLU A 1 168 ? 2.675 12.102 -4.079 1.00 94.69 168 GLU A C 1
ATOM 1344 O O . GLU A 1 168 ? 2.175 13.121 -4.553 1.00 94.69 168 GLU A O 1
ATOM 1349 N N . SER A 1 169 ? 2.881 11.939 -2.769 1.00 94.19 169 SER A N 1
ATOM 1350 C CA . SER A 1 169 ? 2.609 12.996 -1.792 1.00 94.19 169 SER A CA 1
ATOM 1351 C C . SER A 1 169 ? 3.570 14.180 -1.928 1.00 94.19 169 SER A C 1
ATOM 1353 O O . SER A 1 169 ? 3.143 15.324 -1.809 1.00 94.19 169 SER A O 1
ATOM 1355 N N . GLN A 1 170 ? 4.838 13.908 -2.250 1.00 93.81 170 GLN A N 1
ATOM 1356 C CA . GLN A 1 170 ? 5.860 14.932 -2.482 1.00 93.81 170 GLN A CA 1
ATOM 1357 C C . GLN A 1 170 ? 5.672 15.616 -3.840 1.00 93.81 170 GLN A C 1
ATOM 1359 O O . GLN A 1 170 ? 5.808 16.830 -3.945 1.00 93.81 170 GLN A O 1
ATOM 1364 N N . ALA A 1 171 ? 5.325 14.844 -4.874 1.00 95.31 171 ALA A N 1
ATOM 1365 C CA . ALA A 1 171 ? 5.122 15.361 -6.224 1.00 95.31 171 ALA A CA 1
ATOM 1366 C C . ALA A 1 171 ? 3.834 16.191 -6.360 1.00 95.31 171 ALA A C 1
ATOM 1368 O O . ALA A 1 171 ? 3.791 17.135 -7.145 1.00 95.31 171 ALA A O 1
ATOM 1369 N N . ASN A 1 172 ? 2.782 15.847 -5.606 1.00 92.19 172 ASN A N 1
ATOM 1370 C CA . ASN A 1 172 ? 1.475 16.499 -5.683 1.00 92.19 172 ASN A CA 1
ATOM 1371 C C . ASN A 1 172 ? 1.059 17.055 -4.312 1.00 92.19 172 ASN A C 1
ATOM 1373 O O . ASN A 1 172 ? 0.247 16.427 -3.622 1.00 92.19 172 ASN A O 1
ATOM 1377 N N . PRO A 1 173 ? 1.547 18.248 -3.920 1.00 90.31 173 PRO A N 1
ATOM 1378 C CA . PRO A 1 173 ? 1.285 18.808 -2.593 1.00 90.31 173 PRO A CA 1
ATOM 1379 C C . PRO A 1 173 ? -0.214 18.994 -2.308 1.00 90.31 173 PRO A C 1
ATOM 1381 O O . PRO A 1 173 ? -0.663 18.749 -1.192 1.00 90.31 173 PRO A O 1
ATOM 1384 N N . GLY A 1 174 ? -1.020 19.323 -3.326 1.00 89.75 174 GLY A N 1
ATOM 1385 C CA . GLY A 1 174 ? -2.476 19.474 -3.187 1.00 89.75 174 GLY A CA 1
ATOM 1386 C C . GLY A 1 174 ? -3.228 18.184 -2.829 1.00 89.75 174 GLY A C 1
ATOM 1387 O O . GLY A 1 174 ? -4.346 18.251 -2.332 1.00 89.75 174 GLY A O 1
ATOM 1388 N N . ASN A 1 175 ? -2.618 17.013 -3.039 1.00 89.12 175 ASN A N 1
ATOM 1389 C CA . ASN A 1 175 ? -3.188 15.713 -2.676 1.00 89.12 175 ASN A CA 1
ATOM 1390 C C . ASN A 1 175 ? -2.305 14.955 -1.667 1.00 89.12 175 ASN A C 1
ATOM 1392 O O . ASN A 1 175 ? -2.474 13.749 -1.471 1.00 89.12 175 ASN A O 1
ATOM 1396 N N . ALA A 1 176 ? -1.357 15.647 -1.026 1.00 91.38 176 ALA A N 1
ATOM 1397 C CA . ALA A 1 176 ? -0.347 15.019 -0.183 1.00 91.38 176 ALA A CA 1
ATOM 1398 C C . ALA A 1 176 ? -0.960 14.217 0.967 1.00 91.38 176 ALA A C 1
ATOM 1400 O O . ALA A 1 176 ? -0.561 13.077 1.193 1.00 91.38 176 ALA A O 1
ATOM 1401 N N . GLY A 1 177 ? -1.981 14.759 1.638 1.00 91.69 177 GLY A N 1
ATOM 1402 C CA . GLY A 1 177 ? -2.648 14.072 2.747 1.00 91.69 177 GLY A CA 1
ATOM 1403 C C . GLY A 1 177 ? -3.329 12.763 2.331 1.00 91.69 177 GLY A C 1
ATOM 1404 O O . GLY A 1 177 ? -3.239 11.760 3.043 1.00 91.69 177 GLY A O 1
ATOM 1405 N N . ASN A 1 178 ? -3.957 12.731 1.153 1.00 93.12 178 ASN A N 1
ATOM 1406 C CA . ASN A 1 178 ? -4.603 11.522 0.636 1.00 93.12 178 ASN A CA 1
ATOM 1407 C C . ASN A 1 178 ? -3.557 10.481 0.232 1.00 93.12 178 ASN A C 1
ATOM 1409 O O . ASN A 1 178 ? -3.693 9.304 0.565 1.00 93.12 178 ASN A O 1
ATOM 1413 N N . SER A 1 179 ? -2.486 10.914 -0.437 1.00 93.12 179 SER A N 1
ATOM 1414 C CA . SER A 1 179 ? -1.352 10.057 -0.792 1.00 93.12 179 SER A CA 1
ATOM 1415 C C . SER A 1 179 ? -0.656 9.485 0.449 1.00 93.12 179 SER A C 1
ATOM 1417 O O . SER A 1 179 ? -0.384 8.288 0.503 1.00 93.12 179 SER A O 1
ATOM 1419 N N . LEU A 1 180 ? -0.461 10.277 1.504 1.00 94.00 180 LEU A N 1
ATOM 1420 C CA . LEU A 1 180 ? 0.099 9.788 2.764 1.00 94.00 180 LEU A CA 1
ATOM 1421 C C . LEU A 1 180 ? -0.834 8.770 3.433 1.00 94.00 180 LEU A C 1
ATOM 1423 O O . LEU A 1 180 ? -0.398 7.700 3.849 1.00 94.00 180 LEU A O 1
ATOM 1427 N N . THR A 1 181 ? -2.137 9.053 3.459 1.00 94.56 181 THR A N 1
ATOM 1428 C CA . THR A 1 181 ? -3.139 8.130 4.016 1.00 94.56 181 THR A CA 1
ATOM 1429 C C . THR A 1 181 ? -3.165 6.803 3.258 1.00 94.56 181 THR A C 1
ATOM 1431 O O . THR A 1 181 ? -3.273 5.741 3.874 1.00 94.56 181 THR A O 1
ATOM 1434 N N . ARG A 1 182 ? -3.028 6.838 1.924 1.00 94.44 182 ARG A N 1
ATOM 1435 C CA . ARG A 1 182 ? -2.867 5.637 1.090 1.00 94.44 182 ARG A CA 1
ATOM 1436 C C . ARG A 1 182 ? -1.657 4.834 1.541 1.00 94.44 182 ARG A C 1
ATOM 1438 O O . ARG A 1 182 ? -1.821 3.654 1.832 1.00 94.44 182 ARG A O 1
ATOM 1445 N N . ALA A 1 183 ? -0.494 5.478 1.665 1.00 94.88 183 ALA A N 1
ATOM 1446 C CA . ALA A 1 183 ? 0.737 4.828 2.110 1.00 94.88 183 ALA A CA 1
ATOM 1447 C C . ALA A 1 183 ? 0.563 4.141 3.475 1.00 94.88 183 ALA A C 1
ATOM 1449 O O . ALA A 1 183 ? 0.873 2.960 3.601 1.00 94.88 183 ALA A O 1
ATOM 1450 N N . LEU A 1 184 ? -0.020 4.835 4.458 1.00 94.38 184 LEU A N 1
ATOM 1451 C CA . LEU A 1 184 ? -0.263 4.282 5.796 1.00 94.38 184 LEU A CA 1
ATOM 1452 C C . LEU A 1 184 ? -1.212 3.074 5.775 1.00 94.38 184 LEU A C 1
ATOM 1454 O O . LEU A 1 184 ? -1.014 2.113 6.513 1.00 94.38 184 LEU A O 1
ATOM 1458 N N . ARG A 1 185 ? -2.244 3.079 4.923 1.00 92.81 185 ARG A N 1
ATOM 1459 C CA . ARG A 1 185 ? -3.136 1.914 4.790 1.00 92.81 185 ARG A CA 1
ATOM 1460 C C . ARG A 1 185 ? -2.452 0.726 4.138 1.00 92.81 185 ARG A C 1
ATOM 1462 O O . ARG A 1 185 ? -2.704 -0.399 4.563 1.00 92.81 185 ARG A O 1
ATOM 1469 N N . VAL A 1 186 ? -1.617 0.966 3.124 1.00 93.81 186 VAL A N 1
ATOM 1470 C CA . VAL A 1 186 ? -0.822 -0.103 2.503 1.00 93.81 186 VAL A CA 1
ATOM 1471 C C . VAL A 1 186 ? 0.096 -0.729 3.540 1.00 93.81 186 VAL A C 1
ATOM 1473 O O . VAL A 1 186 ? 0.120 -1.946 3.664 1.00 93.81 186 VAL A O 1
ATOM 1476 N N . ASP A 1 187 ? 0.766 0.107 4.330 1.00 94.00 187 ASP A N 1
ATOM 1477 C CA . ASP A 1 187 ? 1.661 -0.326 5.398 1.00 94.00 187 ASP A CA 1
ATOM 1478 C C . ASP A 1 187 ? 0.938 -1.205 6.432 1.00 94.00 187 ASP A C 1
ATOM 1480 O O . ASP A 1 187 ? 1.388 -2.293 6.780 1.00 94.00 187 ASP A O 1
ATOM 1484 N N . ARG A 1 188 ? -0.283 -0.821 6.823 1.00 92.81 188 ARG A N 1
ATOM 1485 C CA . ARG A 1 188 ? -1.141 -1.656 7.683 1.00 92.81 188 ARG A CA 1
ATOM 1486 C C . ARG A 1 188 ? -1.562 -2.973 7.028 1.00 92.81 188 ARG A C 1
ATOM 1488 O O . ARG A 1 188 ? -1.801 -3.948 7.738 1.00 92.81 188 ARG A O 1
ATOM 1495 N N . CYS A 1 189 ? -1.679 -3.024 5.705 1.00 91.19 189 CYS A N 1
ATOM 1496 C CA . CYS A 1 189 ? -1.968 -4.263 4.982 1.00 91.19 189 CYS A CA 1
ATOM 1497 C C . CYS A 1 189 ? -0.738 -5.173 4.847 1.00 91.19 189 CYS A C 1
ATOM 1499 O O . CYS A 1 189 ? -0.913 -6.327 4.490 1.00 91.19 189 CYS A O 1
ATOM 1501 N N . SER A 1 190 ? 0.476 -4.716 5.159 1.00 88.50 190 SER A N 1
ATOM 1502 C CA . SER A 1 190 ? 1.678 -5.567 5.141 1.00 88.50 190 SER A CA 1
ATOM 1503 C C . SER A 1 190 ? 1.684 -6.636 6.242 1.00 88.50 190 SER A C 1
ATOM 1505 O O . SER A 1 190 ? 2.348 -7.654 6.090 1.00 88.50 190 SER A O 1
ATOM 1507 N N . PHE A 1 191 ? 0.905 -6.450 7.313 1.00 80.56 191 PHE A N 1
ATOM 1508 C CA . PHE A 1 191 ? 0.733 -7.407 8.420 1.00 80.56 191 PHE A CA 1
ATOM 1509 C C . PHE A 1 191 ? -0.400 -8.417 8.154 1.00 80.56 191 PHE A C 1
ATOM 1511 O O . PHE A 1 191 ? -1.251 -8.655 9.014 1.00 80.56 191 PHE A O 1
ATOM 1518 N N . LEU A 1 192 ? -0.476 -8.900 6.912 1.00 73.75 192 LEU A N 1
ATOM 1519 C CA . LEU A 1 192 ? -1.558 -9.732 6.382 1.00 73.75 192 LEU A CA 1
ATOM 1520 C C . LEU A 1 192 ? -1.534 -11.185 6.850 1.00 73.75 192 LEU A C 1
ATOM 1522 O O . LEU A 1 192 ? -0.432 -11.742 7.007 1.00 73.75 192 LEU A O 1
#

pLDDT: mean 70.26, std 21.26, range [36.78, 96.38]

Sequence (192 aa):
MLSSLLRPKKARRRPQEIHSPFSSLYVDRPSTTAARGERLPRHASADFTETEIEEDTEEEIAQQNDGGDDDEGSNIDEVEEEDGDEDQPLLPIFSAAHLDALPVYNLTHAIRLIILPRTETTLTWDQLRSPQVSQFLVKPMQQQIRISHFSRATLYALMANCLQFKKESQANPGNAGNSLTRALRVDRCSFL

Organism: Botryotinia fuckeliana (strain T4) (NCBI:txid999810)

InterPro domains:
  IPR052971 Transient receptor potential calcium channel [PTHR35859] (86-184)

Radius of gyration: 34.0 Å; chains: 1; bounding box: 104×62×82 Å

Secondary structure (DSSP, 8-state):
--------------------TT---------------------------------------------------------------TTS-SSTT--HHHHHTS-HHHHHHHHHHHHGGG--S---HHHHHSHHHIIIIIHHHHHHHHHH--STTHHHHHHHHHHHHHHHHHH-GGGHHHHHHHHHHHHHHT--

Foldseek 3Di:
DDDDDDDDDDDDDDDDDPDDDDDDDDDDDDDDDDDDDDDDDDDDDDDDDDDDDDDDDDDDDDDDDDDDDDDDDDDPDDDDPPVPPPQPPPDPVCNVVVVVPDPLVVLLVVLCVLLVVQQPDQDDLVRCVPPVNVVVRQVVSLVVCVVPPDDPSNLVSLQVQLVVLCVVLVVPVVCNRSSNVSSSSSVSSSVD